Protein AF-A0A354HSY2-F1 (afdb_monomer_lite)

Radius of gyration: 24.31 Å; chains: 1; bounding box: 51×54×90 Å

Sequence (346 aa):
MDDGRLIYQKIERIRQLRPDMVLVAGGIDGGTVSHVVEIAEILAASDPHPRLGTGYKLPVIYCGNSAARDQVGELLAAKTDLKFLANIRPVLEKEELGPAREEIHNLFMGHVMAQAPGYKQLLAWTHAPIMPTPAAVGKIIQTLARENDINIIGVDIGGATTDIFSVFDQVFNRTVSANLGMSYSICNVLVETGADNILRWLPFTIEPAELKNRIRNKMIRPTTIPHTLEDLLIEQAIAREALSLAFAHHKTLAVGLRGVQRQRTIGEAFQQSSGEETLVDMMALEMLVGSGGCLSHAPRRVQSAMIDDRWLPASGGYPAGGGQHFHDAAAGGALRHSSPGGGPGL

pLDDT: mean 82.79, std 20.8, range [25.38, 98.0]

Foldseek 3Di:
DPPPDDLVVLLQVQQPPQAQAEEQEEDAAVGDQVVSLVVLQSCLSSLHHHPADDPAFHHYEYQYHPVNVVSSCVRRVVRHNYDYDHHQPNDQQDGDCVVVVVVVVVSCCVGPVVPDPCSVVVVVVDPDDDDDPVRVQLVVQLVVCVVVVAWEWEWAAELQKIKIWTAFPNDIDIDIDRQQHLAQRLVVLCVVCPQVQLQVQDPDDDDSVVLNVLSVVRNVVVPDDDPDPRNLSSSLSSLLSSLVVRVVVRQVVQFHRPPPPDPDDPVVVVPDDPDGGHSDDLVRHDAYAYHYDSQVPPPDNVSSVVSNVPSHPPPDDDPPDDDHDHDDPPPPDDPPDDDDDDDDDD

Structure (mmCIF, N/CA/C/O backbone):
data_AF-A0A354HSY2-F1
#
_entry.id   AF-A0A354HSY2-F1
#
loop_
_atom_site.group_PDB
_atom_site.id
_atom_site.type_symbol
_atom_site.label_atom_id
_atom_site.label_alt_id
_atom_site.label_comp_id
_atom_site.label_asym_id
_atom_site.label_entity_id
_atom_site.label_seq_id
_atom_site.pdbx_PDB_ins_code
_atom_site.Cartn_x
_atom_site.Cartn_y
_atom_site.Cartn_z
_atom_site.occupancy
_atom_site.B_iso_or_equiv
_atom_site.auth_seq_id
_atom_site.auth_comp_id
_atom_site.auth_asym_id
_atom_site.auth_atom_id
_atom_site.pdbx_PDB_model_num
ATOM 1 N N . MET A 1 1 ? 1.397 10.692 15.688 1.00 55.31 1 MET A N 1
ATOM 2 C CA . MET A 1 1 ? 1.170 11.177 17.065 1.00 55.31 1 MET A CA 1
ATOM 3 C C . MET A 1 1 ? 2.415 11.011 17.919 1.00 55.31 1 MET A C 1
ATOM 5 O O . MET A 1 1 ? 2.695 11.921 18.684 1.00 55.31 1 MET A O 1
ATOM 9 N N . ASP A 1 2 ? 3.195 9.944 17.738 1.00 65.12 2 ASP A N 1
ATOM 10 C CA . ASP A 1 2 ? 4.533 9.807 18.329 1.00 65.12 2 ASP A CA 1
ATOM 11 C C . ASP A 1 2 ? 5.627 10.183 17.312 1.00 65.12 2 ASP A C 1
ATOM 13 O O . ASP A 1 2 ? 6.292 9.341 16.721 1.00 65.12 2 ASP A O 1
ATOM 17 N N . ASP A 1 3 ? 5.692 11.470 16.971 1.00 73.44 3 ASP A N 1
ATOM 18 C CA . ASP A 1 3 ? 6.638 12.028 15.992 1.00 73.44 3 ASP A CA 1
ATOM 19 C C . ASP A 1 3 ? 7.530 13.124 16.602 1.00 73.44 3 ASP A C 1
ATOM 21 O O . ASP A 1 3 ? 8.113 13.932 15.880 1.00 73.44 3 ASP A O 1
ATOM 25 N N . GLY A 1 4 ? 7.595 13.186 17.939 1.00 82.31 4 GLY A N 1
ATOM 26 C CA . GLY A 1 4 ? 8.381 14.162 18.704 1.00 82.31 4 GLY A CA 1
ATOM 27 C C . GLY A 1 4 ? 7.878 15.611 18.646 1.00 82.31 4 GLY A C 1
ATOM 28 O O . GLY A 1 4 ? 8.471 16.487 19.274 1.00 82.31 4 GLY A O 1
ATOM 29 N N . ARG A 1 5 ? 6.794 15.896 17.912 1.00 86.06 5 ARG A N 1
ATOM 30 C CA . ARG A 1 5 ? 6.261 17.258 17.764 1.00 86.06 5 ARG A CA 1
ATOM 31 C C . ARG A 1 5 ? 5.476 17.711 18.991 1.00 86.06 5 ARG A C 1
ATOM 33 O O . ARG A 1 5 ? 4.791 16.921 19.645 1.00 86.06 5 ARG A O 1
ATOM 40 N N . LEU A 1 6 ? 5.502 19.017 19.245 1.00 91.19 6 LEU A N 1
ATOM 41 C CA . LEU A 1 6 ? 4.660 19.650 20.263 1.00 91.19 6 LEU A CA 1
ATOM 42 C C . LEU A 1 6 ? 3.188 19.643 19.819 1.00 91.19 6 LEU A C 1
ATOM 44 O O . LEU A 1 6 ? 2.889 19.654 18.624 1.00 91.19 6 LEU A O 1
ATOM 48 N N . ILE A 1 7 ? 2.255 19.663 20.776 1.00 88.44 7 ILE A N 1
ATOM 49 C CA . ILE A 1 7 ? 0.808 19.556 20.504 1.00 88.44 7 ILE A CA 1
ATOM 50 C C . ILE A 1 7 ? 0.333 20.613 19.494 1.00 88.44 7 ILE A C 1
ATOM 52 O O . ILE A 1 7 ? -0.335 20.267 18.522 1.00 88.44 7 ILE A O 1
ATOM 56 N N . TYR A 1 8 ? 0.731 21.880 19.650 1.00 91.69 8 TYR A N 1
ATOM 57 C CA . TYR A 1 8 ? 0.313 22.944 18.727 1.00 91.69 8 TYR A CA 1
ATOM 58 C C . TYR A 1 8 ? 0.792 22.705 17.282 1.00 91.69 8 TYR A C 1
ATOM 60 O O . TYR A 1 8 ? 0.064 23.001 16.339 1.00 91.69 8 TYR A O 1
ATOM 68 N N . GLN A 1 9 ? 1.975 22.104 17.102 1.00 92.69 9 GLN A N 1
ATOM 69 C CA . GLN A 1 9 ? 2.521 21.769 15.781 1.00 92.69 9 GLN A CA 1
ATOM 70 C C . GLN A 1 9 ? 1.741 20.621 15.140 1.00 92.69 9 GLN A C 1
ATOM 72 O O . GLN A 1 9 ? 1.498 20.631 13.934 1.00 92.69 9 GLN A O 1
ATOM 77 N N . LYS A 1 10 ? 1.322 19.632 15.944 1.00 90.94 10 LYS A N 1
ATOM 78 C CA . LYS A 1 10 ? 0.446 18.544 15.485 1.00 90.94 10 LYS A CA 1
ATOM 79 C C . LYS A 1 10 ? -0.894 19.103 15.018 1.00 90.94 10 LYS A C 1
ATOM 81 O O . LYS A 1 10 ? -1.333 18.764 13.922 1.00 90.94 10 LYS A O 1
ATOM 86 N N . ILE A 1 11 ? -1.490 19.998 15.809 1.00 92.69 11 ILE A N 1
ATOM 87 C CA . ILE A 1 11 ? -2.766 20.649 15.488 1.00 92.69 11 ILE A CA 1
ATOM 88 C C . ILE A 1 11 ? -2.672 21.417 14.168 1.00 92.69 11 ILE A C 1
ATOM 90 O O . ILE A 1 11 ? -3.483 21.215 13.263 1.00 92.69 11 ILE A O 1
ATOM 94 N N . GLU A 1 12 ? -1.655 22.269 14.025 1.00 91.56 12 GLU A N 1
ATOM 95 C CA . GLU A 1 12 ? -1.446 23.051 12.806 1.00 91.56 12 GLU A CA 1
ATOM 96 C C . GLU A 1 12 ? -1.230 22.150 11.586 1.00 91.56 12 GLU A C 1
ATOM 98 O O . GLU A 1 12 ? -1.824 22.368 10.528 1.00 91.56 12 GLU A O 1
ATOM 103 N N . ARG A 1 13 ? -0.433 21.088 11.741 1.00 91.44 13 ARG A N 1
ATOM 104 C CA . ARG A 1 13 ? -0.172 20.150 10.654 1.00 91.44 13 ARG A CA 1
ATOM 105 C C . ARG A 1 13 ? -1.438 19.423 10.218 1.00 91.44 13 ARG A C 1
ATOM 107 O O . ARG A 1 13 ? -1.697 19.358 9.020 1.00 91.44 13 ARG A O 1
ATOM 114 N N . ILE A 1 14 ? -2.223 18.896 11.159 1.00 91.38 14 ILE A N 1
ATOM 115 C CA . ILE A 1 14 ? -3.470 18.177 10.859 1.00 91.38 14 ILE A CA 1
ATOM 116 C C . ILE A 1 14 ? -4.456 19.103 10.147 1.00 91.38 14 ILE A C 1
ATOM 118 O O . ILE A 1 14 ? -5.015 18.716 9.121 1.00 91.38 14 ILE A O 1
ATOM 122 N N . ARG A 1 15 ? -4.595 20.349 10.614 1.00 91.06 15 ARG A N 1
ATOM 123 C CA . ARG A 1 15 ? -5.451 21.366 9.984 1.00 91.06 15 ARG A CA 1
ATOM 124 C C . ARG A 1 15 ? -5.122 21.591 8.501 1.00 91.06 15 ARG A C 1
ATOM 126 O O . ARG A 1 15 ? -6.020 21.859 7.708 1.00 91.06 15 ARG A O 1
ATOM 133 N N . GLN A 1 16 ? -3.855 21.449 8.107 1.00 90.88 16 GLN A N 1
ATOM 134 C CA . GLN A 1 16 ? -3.392 21.657 6.729 1.00 90.88 16 GLN A CA 1
ATOM 135 C C . GLN A 1 16 ? -3.529 20.428 5.809 1.00 90.88 16 GLN A C 1
ATOM 137 O O . GLN A 1 16 ? -3.463 20.590 4.593 1.00 90.88 16 GLN A O 1
ATOM 142 N N . LEU A 1 17 ? -3.707 19.209 6.339 1.00 87.81 17 LEU A N 1
ATOM 143 C CA . LEU A 1 17 ? -3.619 17.967 5.547 1.00 87.81 17 LEU A CA 1
ATOM 144 C C . LEU A 1 17 ? -4.781 17.738 4.570 1.00 87.81 17 LEU A C 1
ATOM 146 O O . LEU A 1 17 ? -4.627 16.941 3.650 1.00 87.81 17 LEU A O 1
ATOM 150 N N . ARG A 1 18 ? -5.920 18.412 4.767 1.00 88.19 18 ARG A N 1
ATOM 151 C CA . ARG A 1 18 ? -7.173 18.202 4.018 1.00 88.19 18 ARG A CA 1
ATOM 152 C C . ARG A 1 18 ? -7.465 16.717 3.716 1.00 88.19 18 ARG A C 1
ATOM 154 O O . ARG A 1 18 ? -7.473 16.324 2.551 1.00 88.19 18 ARG A O 1
ATOM 161 N N . PRO A 1 19 ? -7.639 15.870 4.744 1.00 90.38 19 PRO A N 1
ATOM 162 C CA . PRO A 1 19 ? -7.804 14.431 4.554 1.00 90.38 19 PRO A CA 1
ATOM 163 C C . PRO A 1 19 ? -9.151 14.088 3.903 1.00 90.38 19 PRO A C 1
ATOM 165 O O . PRO A 1 19 ? -10.138 14.783 4.115 1.00 90.38 19 PRO A O 1
ATOM 168 N N . ASP A 1 20 ? -9.219 12.985 3.153 1.00 87.62 20 ASP A N 1
ATOM 169 C CA . ASP A 1 20 ? -10.510 12.443 2.696 1.00 87.62 20 ASP A CA 1
ATOM 170 C C . ASP A 1 20 ? -11.237 11.670 3.817 1.00 87.62 20 ASP A C 1
ATOM 172 O O . ASP A 1 20 ? -12.454 11.526 3.780 1.00 87.62 20 ASP A O 1
ATOM 176 N N . MET A 1 21 ? -10.493 11.169 4.812 1.00 91.56 21 MET A N 1
ATOM 177 C CA . MET A 1 21 ? -10.986 10.401 5.962 1.00 91.56 21 MET A CA 1
ATOM 178 C C . MET A 1 21 ? -9.922 10.364 7.072 1.00 91.56 21 MET A C 1
ATOM 180 O O . MET A 1 21 ? -8.725 10.447 6.783 1.00 91.56 21 MET A O 1
ATOM 184 N N . VAL A 1 22 ? -10.339 10.172 8.328 1.00 94.06 22 VAL A N 1
ATOM 185 C CA . VAL A 1 22 ? -9.444 9.878 9.463 1.00 94.06 22 VAL A CA 1
ATOM 186 C C . VAL A 1 22 ? -9.847 8.569 10.150 1.00 94.06 22 VAL A C 1
ATOM 188 O O . VAL A 1 22 ? -11.013 8.359 10.460 1.00 94.06 22 VAL A O 1
ATOM 191 N N . LEU A 1 23 ? -8.873 7.698 10.423 1.00 95.69 23 LEU A N 1
ATOM 192 C CA . LEU A 1 23 ? -9.042 6.522 11.282 1.00 95.69 23 LEU A CA 1
ATOM 193 C C . LEU A 1 23 ? -8.396 6.806 12.643 1.00 95.69 23 LEU A C 1
ATOM 195 O O . LEU A 1 23 ? -7.193 7.054 12.718 1.00 95.69 23 LEU A O 1
ATOM 199 N N . VAL A 1 24 ? -9.187 6.743 13.710 1.00 96.00 24 VAL A N 1
ATOM 200 C CA . VAL A 1 24 ? -8.728 6.832 15.098 1.00 96.00 24 VAL A CA 1
ATOM 201 C C . VAL A 1 24 ? -8.795 5.440 15.714 1.00 96.00 24 VAL A C 1
ATOM 203 O O . VAL A 1 24 ? -9.864 4.840 15.814 1.00 96.00 24 VAL A O 1
ATOM 206 N N . ALA A 1 25 ? -7.649 4.919 16.136 1.00 94.19 25 ALA A N 1
ATOM 207 C CA . ALA A 1 25 ? -7.545 3.635 16.814 1.00 94.19 25 ALA A CA 1
ATOM 208 C C . ALA A 1 25 ? -6.467 3.700 17.900 1.00 94.19 25 ALA A C 1
ATOM 210 O O . ALA A 1 25 ? -5.564 4.535 17.843 1.00 94.19 25 ALA A O 1
ATOM 211 N N . GLY A 1 26 ? -6.568 2.817 18.890 1.00 91.19 26 GLY A N 1
ATOM 212 C CA . GLY A 1 26 ? -5.629 2.755 20.003 1.00 91.19 26 GLY A CA 1
ATOM 213 C C . GLY A 1 26 ? -6.282 2.274 21.294 1.00 91.19 26 GLY A C 1
ATOM 214 O O . GLY A 1 26 ? -7.481 2.460 21.505 1.00 91.19 26 GLY A O 1
ATOM 215 N N . GLY A 1 27 ? -5.457 1.677 22.155 1.00 92.12 27 GLY A N 1
ATOM 216 C CA . GLY A 1 27 ? -5.887 1.035 23.395 1.00 92.12 27 GLY A CA 1
ATOM 217 C C . GLY A 1 27 ? -6.569 -0.316 23.155 1.00 92.12 27 GLY A C 1
ATOM 218 O O . GLY A 1 27 ? -7.387 -0.458 22.249 1.00 92.12 27 GLY A O 1
ATOM 219 N N . ILE A 1 28 ? -6.234 -1.304 23.984 1.00 94.88 28 ILE A N 1
ATOM 220 C CA . ILE A 1 28 ? -7.004 -2.551 24.085 1.00 94.88 28 ILE A CA 1
ATOM 221 C C . ILE A 1 28 ? -8.304 -2.291 24.852 1.00 94.88 28 ILE A C 1
ATOM 223 O O . ILE A 1 28 ? -8.384 -1.344 25.640 1.00 94.88 28 ILE A O 1
ATOM 227 N N . ASP A 1 29 ? -9.308 -3.133 24.655 1.00 95.56 29 ASP A N 1
ATOM 228 C CA . ASP A 1 29 ? -10.540 -3.079 25.435 1.00 95.56 29 ASP A CA 1
ATOM 229 C C . ASP A 1 29 ? -10.256 -3.430 26.903 1.00 95.56 29 ASP A C 1
ATOM 231 O O . ASP A 1 29 ? -9.493 -4.344 27.213 1.00 95.56 29 ASP A O 1
ATOM 235 N N . GLY A 1 30 ? -10.819 -2.642 27.824 1.00 91.62 30 GLY A N 1
ATOM 236 C CA . GLY A 1 30 ? -10.506 -2.727 29.258 1.00 91.62 30 GLY A CA 1
ATOM 237 C C . GLY A 1 30 ? -9.145 -2.135 29.657 1.00 91.62 30 GLY A C 1
ATOM 238 O O . GLY A 1 30 ? -8.808 -2.130 30.839 1.00 91.62 30 GLY A O 1
ATOM 239 N N . GLY A 1 31 ? -8.368 -1.618 28.697 1.00 92.44 31 GLY A N 1
ATOM 240 C CA . GLY A 1 31 ? -7.106 -0.920 28.943 1.00 92.44 31 GLY A CA 1
ATOM 241 C C . GLY A 1 31 ? -7.265 0.589 29.153 1.00 92.44 31 GLY A C 1
ATOM 242 O O . GLY A 1 31 ? -8.357 1.112 29.382 1.00 92.44 31 GLY A O 1
ATOM 243 N N . THR A 1 32 ? -6.151 1.315 29.035 1.00 91.62 32 THR A N 1
ATOM 244 C CA . THR A 1 32 ? -6.107 2.776 29.194 1.00 91.62 32 THR A CA 1
ATOM 245 C C . THR A 1 32 ? -6.909 3.504 28.111 1.00 91.62 32 THR A C 1
ATOM 247 O O . THR A 1 32 ? -6.765 3.226 26.921 1.00 91.62 32 THR A O 1
ATOM 250 N N . VAL A 1 33 ? -7.706 4.489 28.533 1.00 94.19 33 VAL A N 1
ATOM 251 C CA . VAL A 1 33 ? -8.554 5.331 27.668 1.00 94.19 33 VAL A CA 1
ATOM 252 C C . VAL A 1 33 ? -7.895 6.675 27.318 1.00 94.19 33 VAL A C 1
ATOM 254 O O . VAL A 1 33 ? -8.076 7.176 26.213 1.00 94.19 33 VAL A O 1
ATOM 257 N N . SER A 1 34 ? -7.075 7.237 28.213 1.00 93.12 34 SER A N 1
ATOM 258 C CA . SER A 1 34 ? -6.545 8.608 28.092 1.00 93.12 34 SER A CA 1
ATOM 259 C C . SER A 1 34 ? -5.860 8.903 26.753 1.00 93.12 34 SER A C 1
ATOM 261 O O . SER A 1 34 ? -6.172 9.901 26.114 1.00 93.12 34 SER A O 1
ATOM 263 N N . HIS A 1 35 ? -4.984 8.012 26.285 1.00 91.50 35 HIS A N 1
ATOM 264 C CA . HIS A 1 35 ? -4.216 8.228 25.055 1.00 91.50 35 HIS A CA 1
ATOM 265 C C . HIS A 1 35 ? -5.097 8.337 23.803 1.00 91.50 35 HIS A C 1
ATOM 267 O O . HIS A 1 35 ? -4.827 9.156 22.931 1.00 91.50 35 HIS A O 1
ATOM 273 N N . VAL A 1 36 ? -6.144 7.512 23.678 1.00 93.56 36 VAL A N 1
ATOM 274 C CA . VAL A 1 36 ? -7.002 7.550 22.480 1.00 93.56 36 VAL A CA 1
ATOM 275 C C . VAL A 1 36 ? -7.956 8.748 22.511 1.00 93.56 36 VAL A C 1
ATOM 277 O O . VAL A 1 36 ? -8.311 9.280 21.460 1.00 93.56 36 VAL A O 1
ATOM 280 N N . VAL A 1 37 ? -8.311 9.219 23.707 1.00 95.69 37 VAL A N 1
ATOM 281 C CA . VAL A 1 37 ? -9.096 10.444 23.899 1.00 95.69 37 VAL A CA 1
ATOM 282 C C . VAL A 1 37 ? -8.264 11.680 23.567 1.00 95.69 37 VAL A C 1
ATOM 284 O O . VAL A 1 37 ? -8.740 12.523 22.816 1.00 95.69 37 VAL A O 1
ATOM 287 N N . GLU A 1 38 ? -6.995 11.741 23.980 1.00 93.69 38 GLU A N 1
ATOM 288 C CA . GLU A 1 38 ? -6.072 12.826 23.601 1.00 93.69 38 GLU A CA 1
ATOM 289 C C . GLU A 1 38 ? -5.952 12.962 22.069 1.00 93.69 38 GLU A C 1
ATOM 291 O O . GLU A 1 38 ? -5.952 14.063 21.514 1.00 93.69 38 GLU A O 1
ATOM 296 N N . ILE A 1 39 ? -5.920 11.838 21.342 1.00 94.06 39 ILE A N 1
ATOM 297 C CA . ILE A 1 39 ? -5.925 11.848 19.870 1.00 94.06 39 ILE A CA 1
ATOM 298 C C . ILE A 1 39 ? -7.206 12.500 19.329 1.00 94.06 39 ILE A C 1
ATOM 300 O O . ILE A 1 39 ? -7.137 13.293 18.384 1.00 94.06 39 ILE A O 1
ATOM 304 N N . ALA A 1 40 ? -8.361 12.182 19.918 1.00 95.44 40 ALA A N 1
ATOM 305 C CA . ALA A 1 40 ? -9.639 12.776 19.543 1.00 95.44 40 ALA A CA 1
ATOM 306 C C . ALA A 1 40 ? -9.698 14.277 19.878 1.00 95.44 40 ALA A C 1
ATOM 308 O O . ALA A 1 40 ? -10.194 15.050 19.060 1.00 95.44 40 ALA A O 1
ATOM 309 N N . GLU A 1 41 ? -9.133 14.713 21.006 1.00 95.12 41 GLU A N 1
ATOM 310 C CA . GLU A 1 41 ? -9.026 16.131 21.379 1.00 95.12 41 GLU A CA 1
ATOM 311 C C . GLU A 1 41 ? -8.175 16.917 20.377 1.00 95.12 41 GLU A C 1
ATOM 313 O O . GLU A 1 41 ? -8.596 17.968 19.885 1.00 95.12 41 GLU A O 1
ATOM 318 N N . ILE A 1 42 ? -7.003 16.385 20.005 1.00 94.50 42 ILE A N 1
ATOM 319 C CA . ILE A 1 42 ? -6.135 17.001 18.993 1.00 94.50 42 ILE A CA 1
ATOM 320 C C . ILE A 1 42 ? -6.883 17.113 17.663 1.00 94.50 42 ILE A C 1
ATOM 322 O O . ILE A 1 42 ? -6.846 18.170 17.027 1.00 94.50 42 ILE A O 1
ATOM 326 N N . LEU A 1 43 ? -7.582 16.058 17.235 1.00 94.94 43 LEU A N 1
ATOM 327 C CA . LEU A 1 43 ? -8.369 16.078 16.001 1.00 94.94 43 LEU A CA 1
ATOM 328 C C . LEU A 1 43 ? -9.489 17.130 16.065 1.00 94.94 43 LEU A C 1
ATOM 330 O O . LEU A 1 43 ? -9.630 17.932 15.138 1.00 94.94 43 LEU A O 1
ATOM 334 N N . ALA A 1 44 ? -10.222 17.186 17.179 1.00 94.88 44 ALA A N 1
ATOM 335 C CA . ALA A 1 44 ? -11.303 18.140 17.413 1.00 94.88 44 ALA A CA 1
ATOM 336 C C . ALA A 1 44 ? -10.820 19.601 17.443 1.00 94.88 44 ALA A C 1
ATOM 338 O O . ALA A 1 44 ? -11.562 20.494 17.024 1.00 94.88 44 ALA A O 1
ATOM 339 N N . ALA A 1 45 ? -9.606 19.856 17.942 1.00 93.94 45 ALA A N 1
ATOM 340 C CA . ALA A 1 45 ? -8.973 21.178 17.974 1.00 93.94 45 ALA A CA 1
ATOM 341 C C . ALA A 1 45 ? -8.354 21.581 16.622 1.00 93.94 45 ALA A C 1
ATOM 343 O O . ALA A 1 45 ? -8.249 22.767 16.287 1.00 93.94 45 ALA A O 1
ATOM 344 N N . SER A 1 46 ? -7.932 20.592 15.834 1.00 92.75 46 SER A N 1
ATOM 345 C CA . SER A 1 46 ? -7.365 20.809 14.501 1.00 92.75 46 SER A CA 1
ATOM 346 C C . SER A 1 46 ? -8.420 21.250 13.496 1.00 92.75 46 SER A C 1
ATOM 348 O O . SER A 1 46 ? -8.106 22.082 12.645 1.00 92.75 46 SER A O 1
ATOM 350 N N . ASP A 1 47 ? -9.642 20.723 13.623 1.00 89.75 47 ASP A N 1
ATOM 351 C CA . ASP A 1 47 ? -10.778 20.961 12.722 1.00 89.75 47 ASP A CA 1
ATOM 352 C C . ASP A 1 47 ? -10.403 20.843 11.226 1.00 89.75 47 ASP A C 1
ATOM 354 O O . ASP A 1 47 ? -10.549 21.787 10.439 1.00 89.75 47 ASP A O 1
ATOM 358 N N . PRO A 1 48 ? -9.806 19.706 10.811 1.00 88.31 48 PRO A N 1
ATOM 359 C CA . PRO A 1 48 ? -9.378 19.530 9.435 1.00 88.31 48 PRO A CA 1
ATOM 360 C C . PRO A 1 48 ? -10.584 19.448 8.499 1.00 88.31 48 PRO A C 1
ATOM 362 O O . PRO A 1 48 ? -11.559 18.749 8.760 1.00 88.31 48 PRO A O 1
ATOM 365 N N . HIS A 1 49 ? -10.484 20.139 7.370 1.00 87.19 49 HIS A N 1
ATOM 366 C CA . HIS A 1 49 ? -11.547 20.179 6.373 1.00 87.19 49 HIS A CA 1
ATOM 367 C C . HIS A 1 49 ? -11.311 19.119 5.293 1.00 87.19 49 HIS A C 1
ATOM 369 O O . HIS A 1 49 ? -10.168 18.980 4.847 1.00 87.19 49 HIS A O 1
ATOM 375 N N . PRO A 1 50 ? -12.346 18.397 4.832 1.00 85.81 50 PRO A N 1
ATOM 376 C CA . PRO A 1 50 ? -12.166 17.394 3.796 1.00 85.81 50 PRO A CA 1
ATOM 377 C C . PRO A 1 50 ? -11.739 18.021 2.467 1.00 85.81 50 PRO A C 1
ATOM 379 O O . PRO A 1 50 ? -12.084 19.160 2.144 1.00 85.81 50 PRO A O 1
ATOM 382 N N . ARG A 1 51 ? -10.974 17.265 1.673 1.00 82.06 51 ARG A N 1
ATOM 383 C CA . ARG A 1 51 ? -10.529 17.705 0.341 1.00 82.06 51 ARG A CA 1
ATOM 384 C C . ARG A 1 51 ? -11.684 17.860 -0.646 1.00 82.06 51 ARG A C 1
ATOM 386 O O . ARG A 1 51 ? -11.631 18.731 -1.512 1.00 82.06 51 ARG A O 1
ATOM 393 N N . LEU A 1 52 ? -12.688 16.994 -0.538 1.00 71.00 52 LEU A N 1
ATOM 394 C CA . LEU A 1 52 ? -13.763 16.856 -1.510 1.00 71.00 52 LEU A CA 1
ATOM 395 C C . LEU A 1 52 ? -15.075 17.424 -0.948 1.00 71.00 52 LEU A C 1
ATOM 397 O O . LEU A 1 52 ? -15.668 16.847 -0.043 1.00 71.00 52 LEU A O 1
ATOM 401 N N . GLY A 1 53 ? -15.542 18.532 -1.531 1.00 62.34 53 GLY A N 1
ATOM 402 C CA . GLY A 1 53 ? -16.879 19.091 -1.301 1.00 62.34 53 GLY A CA 1
ATOM 403 C C . GLY A 1 53 ? -16.968 20.150 -0.196 1.00 62.34 53 GLY A C 1
ATOM 404 O O . GLY A 1 53 ? -16.636 19.918 0.962 1.00 62.34 53 GLY A O 1
ATOM 405 N N . THR A 1 54 ? -17.497 21.325 -0.543 1.00 56.41 54 THR A N 1
ATOM 406 C CA . THR A 1 54 ? -17.942 22.331 0.430 1.00 56.41 54 THR A CA 1
ATOM 407 C C . THR A 1 54 ? -19.263 21.870 1.049 1.00 56.41 54 THR A C 1
ATOM 409 O O . THR A 1 54 ? -20.271 21.814 0.347 1.00 56.41 54 THR A O 1
ATOM 412 N N . GLY A 1 55 ? -19.261 21.522 2.339 1.00 65.56 55 GLY A N 1
ATOM 413 C CA . GLY A 1 55 ? -20.464 21.127 3.090 1.00 65.56 55 GLY A CA 1
ATOM 414 C C . GLY A 1 55 ? -20.510 19.673 3.574 1.00 65.56 55 GLY A C 1
ATOM 415 O O . GLY A 1 55 ? -21.466 19.309 4.251 1.00 65.56 55 GLY A O 1
ATOM 416 N N . TYR A 1 56 ? -19.495 18.853 3.279 1.00 76.38 56 TYR A N 1
ATOM 417 C CA . TYR A 1 56 ? -19.371 17.519 3.874 1.00 76.38 56 TYR A CA 1
ATOM 418 C C . TYR A 1 56 ? -18.646 17.585 5.219 1.00 76.38 56 TYR A C 1
ATOM 420 O O . TYR A 1 56 ? -17.617 18.251 5.348 1.00 76.38 56 TYR A O 1
ATOM 428 N N . LYS A 1 57 ? -19.171 16.867 6.218 1.00 87.56 57 LYS A N 1
ATOM 429 C CA . LYS A 1 57 ? -18.414 16.587 7.439 1.00 87.56 57 LYS A CA 1
ATOM 430 C C . LYS A 1 57 ? -17.295 15.603 7.104 1.00 87.56 57 LYS A C 1
ATOM 432 O O . LYS A 1 57 ? -17.496 14.694 6.304 1.00 87.56 57 LYS A O 1
ATOM 437 N N . LEU A 1 58 ? -16.124 15.782 7.712 1.00 91.38 58 LEU A N 1
ATOM 438 C CA . LEU A 1 58 ? -15.008 14.853 7.547 1.00 91.38 58 LEU A CA 1
ATOM 439 C C . LEU A 1 58 ? -15.408 13.459 8.065 1.00 91.38 58 LEU A C 1
ATOM 441 O O . LEU A 1 58 ? -15.784 13.370 9.237 1.00 91.38 58 LEU A O 1
ATOM 445 N N . PRO A 1 59 ? -15.295 12.389 7.256 1.00 92.94 59 PRO A N 1
ATOM 446 C CA . PRO A 1 59 ? -15.499 11.030 7.741 1.00 92.94 59 PRO A CA 1
ATOM 447 C C . PRO A 1 59 ? -14.429 10.642 8.762 1.00 92.94 59 PRO A C 1
ATOM 449 O O . PRO A 1 59 ? -13.226 10.709 8.478 1.00 92.94 59 PRO A O 1
ATOM 452 N N . VAL A 1 60 ? -14.864 10.220 9.949 1.00 95.44 60 VAL A N 1
ATOM 453 C CA . VAL A 1 60 ? -13.984 9.729 11.012 1.00 95.44 60 VAL A CA 1
ATOM 454 C C . VAL A 1 60 ? -14.441 8.347 11.445 1.00 95.44 60 VAL A C 1
ATOM 456 O O . VAL A 1 60 ? -15.562 8.171 11.910 1.00 95.44 60 VAL A O 1
ATOM 459 N N . ILE A 1 61 ? -13.557 7.360 11.343 1.00 97.31 61 ILE A N 1
ATOM 460 C CA . ILE A 1 61 ? -13.803 6.020 11.871 1.00 97.31 61 ILE A CA 1
ATOM 461 C C . ILE A 1 61 ? -13.086 5.890 13.213 1.00 97.31 61 ILE A C 1
ATOM 463 O O . ILE A 1 61 ? -11.870 6.060 13.286 1.00 97.31 61 ILE A O 1
ATOM 467 N N . TYR A 1 62 ? -13.814 5.524 14.262 1.00 98.00 62 TYR A N 1
ATOM 468 C CA . TYR A 1 62 ? -13.247 5.140 15.546 1.00 98.00 62 TYR A CA 1
ATOM 469 C C . TYR A 1 62 ? -13.253 3.618 15.721 1.00 98.00 62 TYR A C 1
ATOM 471 O O . TYR A 1 62 ? -14.316 2.997 15.749 1.00 98.00 62 TYR A O 1
ATOM 479 N N . CYS A 1 63 ? -12.068 3.033 15.897 1.00 97.00 63 CYS A N 1
ATOM 480 C CA . CYS A 1 63 ? -11.858 1.599 16.129 1.00 97.00 63 CYS A CA 1
ATOM 481 C C . CYS A 1 63 ? -10.892 1.342 17.303 1.00 97.00 63 CYS A C 1
ATOM 483 O O . CYS A 1 63 ? -10.047 0.450 17.225 1.00 97.00 63 CYS A O 1
ATOM 485 N N . GLY A 1 64 ? -10.932 2.180 18.341 1.00 95.81 64 GLY A N 1
ATOM 486 C CA . GLY A 1 64 ? -10.116 2.023 19.550 1.00 95.81 64 GLY A CA 1
ATOM 487 C C . GLY A 1 64 ? -10.887 1.414 20.722 1.00 95.81 64 GLY A C 1
ATOM 488 O O . GLY A 1 64 ? -11.990 0.894 20.544 1.00 95.81 64 GLY A O 1
ATOM 489 N N . ASN A 1 65 ? -10.297 1.522 21.915 1.00 97.06 65 ASN A N 1
ATOM 490 C CA . ASN A 1 65 ? -10.867 1.066 23.184 1.00 97.06 65 ASN A CA 1
ATOM 491 C C . ASN A 1 65 ? -12.353 1.446 23.332 1.00 97.06 65 ASN A C 1
ATOM 493 O O . ASN A 1 65 ? -12.724 2.619 23.390 1.00 97.06 65 ASN A O 1
ATOM 497 N N . SER A 1 66 ? -13.205 0.432 23.444 1.00 96.44 66 SER A N 1
ATOM 498 C CA . SER A 1 66 ? -14.660 0.573 23.563 1.00 96.44 66 SER A CA 1
ATOM 499 C C . SER A 1 66 ? -15.116 1.486 24.709 1.00 96.44 66 SER A C 1
ATOM 501 O O . SER A 1 66 ? -16.110 2.192 24.544 1.00 96.44 66 SER A O 1
ATOM 503 N N . ALA A 1 67 ? -14.374 1.553 25.819 1.00 97.00 67 ALA A N 1
ATOM 504 C CA . ALA A 1 67 ? -14.694 2.415 26.961 1.00 97.00 67 ALA A CA 1
ATOM 505 C C . ALA A 1 67 ? -14.480 3.917 26.688 1.00 97.00 67 ALA A C 1
ATOM 507 O O . ALA A 1 67 ? -14.972 4.756 27.437 1.00 97.00 67 ALA A O 1
ATOM 508 N N . ALA A 1 68 ? -13.757 4.278 25.625 1.00 97.19 68 ALA A N 1
ATOM 509 C CA . ALA A 1 68 ? -13.510 5.672 25.257 1.00 97.19 68 ALA A CA 1
ATOM 510 C C . ALA A 1 68 ? -14.587 6.259 24.328 1.00 97.19 68 ALA A C 1
ATOM 512 O O . ALA A 1 68 ? -14.540 7.450 24.019 1.00 97.19 68 ALA A O 1
ATOM 513 N N . ARG A 1 69 ? -15.525 5.436 23.835 1.00 97.06 69 ARG A N 1
ATOM 514 C CA . ARG A 1 69 ? -16.472 5.833 22.781 1.00 97.06 69 ARG A CA 1
ATOM 515 C C . ARG A 1 69 ? -17.315 7.044 23.161 1.00 97.06 69 ARG A C 1
ATOM 517 O O . ARG A 1 69 ? -17.474 7.923 22.322 1.00 97.06 69 ARG A O 1
ATOM 524 N N . ASP A 1 70 ? -17.785 7.119 24.403 1.00 97.44 70 ASP A N 1
ATOM 525 C CA . ASP A 1 70 ? -18.624 8.229 24.867 1.00 97.44 70 ASP A CA 1
ATOM 526 C C . ASP A 1 70 ? -17.857 9.559 24.820 1.00 97.44 70 ASP A C 1
ATOM 528 O O . ASP A 1 70 ? -18.296 10.504 24.168 1.00 97.44 70 ASP A O 1
ATOM 532 N N . GLN A 1 71 ? -16.647 9.597 25.391 1.00 97.44 71 GLN A N 1
ATOM 533 C CA . GLN A 1 71 ? -15.781 10.789 25.397 1.00 97.44 71 GLN A CA 1
ATOM 534 C C . GLN A 1 71 ? -15.387 11.214 23.976 1.00 97.44 71 GLN A C 1
ATOM 536 O O . GLN A 1 71 ? -15.418 12.392 23.624 1.00 97.44 71 GLN A O 1
ATOM 541 N N . VAL A 1 72 ? -15.051 10.249 23.117 1.00 97.69 72 VAL A N 1
ATOM 542 C CA . VAL A 1 72 ? -14.742 10.520 21.706 1.00 97.69 72 VAL A CA 1
ATOM 543 C C . VAL A 1 72 ? -15.976 11.047 20.964 1.00 97.69 72 VAL A C 1
ATOM 545 O O . VAL A 1 72 ? -15.858 11.949 20.133 1.00 97.69 72 VAL A O 1
ATOM 548 N N . GLY A 1 73 ? -17.158 10.513 21.272 1.00 97.75 73 GLY A N 1
ATOM 549 C CA . GLY A 1 73 ? -18.436 10.957 20.726 1.00 97.75 73 GLY A CA 1
ATOM 550 C C . GLY A 1 73 ? -18.734 12.411 21.076 1.00 97.75 73 GLY A C 1
ATOM 551 O O . GLY A 1 73 ? -19.031 13.198 20.176 1.00 97.75 73 GLY A O 1
ATOM 552 N N . GLU A 1 74 ? -18.574 12.787 22.345 1.00 97.56 74 GLU A N 1
ATOM 553 C CA . GLU A 1 74 ? -18.737 14.168 22.818 1.00 97.56 74 GLU A CA 1
ATOM 554 C C . GLU A 1 74 ? -17.819 15.151 22.075 1.00 97.56 74 GLU A C 1
ATOM 556 O O . GLU A 1 74 ? -18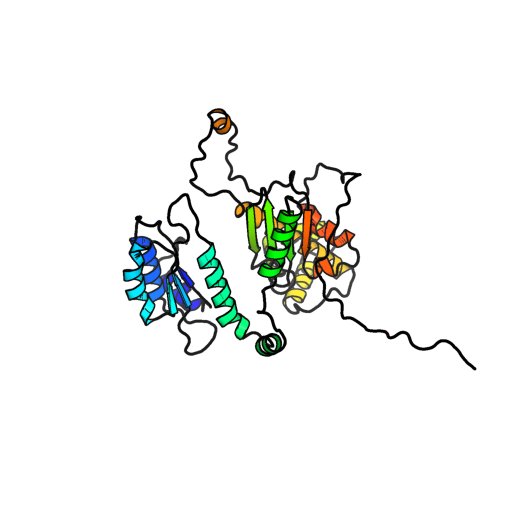.247 16.244 21.697 1.00 97.56 74 GLU A O 1
ATOM 561 N N . LEU A 1 75 ? -16.573 14.751 21.802 1.00 96.94 75 LEU A N 1
ATOM 562 C CA . LEU A 1 75 ? -15.581 15.595 21.132 1.00 96.94 75 LEU A CA 1
ATOM 563 C C . LEU A 1 75 ? -15.822 15.746 19.620 1.00 96.94 75 LEU A C 1
ATOM 565 O O . LEU A 1 75 ? -15.599 16.828 19.063 1.00 96.94 75 LEU A O 1
ATOM 569 N N . LEU A 1 76 ? -16.228 14.669 18.937 1.00 96.62 76 LEU A N 1
ATOM 570 C CA . LEU A 1 76 ? -16.156 14.585 17.472 1.00 96.62 76 LEU A CA 1
ATOM 571 C C . LEU A 1 76 ? -17.511 14.508 16.757 1.00 96.62 76 LEU A C 1
ATOM 573 O O . LEU A 1 76 ? -17.594 14.972 15.616 1.00 96.62 76 LEU A O 1
ATOM 577 N N . ALA A 1 77 ? -18.576 13.983 17.373 1.00 95.62 77 ALA A N 1
ATOM 578 C CA . ALA A 1 77 ? -19.837 13.696 16.669 1.00 95.62 77 ALA A CA 1
ATOM 579 C C . ALA A 1 77 ? -20.540 14.957 16.125 1.00 95.62 77 ALA A C 1
ATOM 581 O O . ALA A 1 77 ? -21.176 14.934 15.069 1.00 95.62 77 ALA A O 1
ATOM 582 N N . ALA A 1 78 ? -20.393 16.097 16.808 1.00 93.00 78 ALA A N 1
ATOM 583 C CA . ALA A 1 78 ? -20.953 17.361 16.333 1.00 93.00 78 ALA A CA 1
ATOM 584 C C . ALA A 1 78 ? -20.230 17.885 15.076 1.00 93.00 78 ALA A C 1
ATOM 586 O O . ALA A 1 78 ? -20.875 18.423 14.172 1.00 93.00 78 ALA A O 1
ATOM 587 N N . LYS A 1 79 ? -18.908 17.688 14.991 1.00 91.50 79 LYS A N 1
ATOM 588 C CA . LYS A 1 79 ? -18.031 18.287 13.967 1.00 91.50 79 LYS A CA 1
ATOM 589 C C . LYS A 1 79 ? -17.785 17.385 12.756 1.00 91.50 79 LYS A C 1
ATOM 591 O O . LYS A 1 79 ? -17.553 17.876 11.657 1.00 91.50 79 LYS A O 1
ATOM 596 N N . THR A 1 80 ? -17.844 16.073 12.951 1.00 93.62 80 THR A N 1
ATOM 597 C CA . THR A 1 80 ? -17.422 15.069 11.964 1.00 93.62 80 THR A CA 1
ATOM 598 C C . THR A 1 80 ? -18.547 14.089 11.645 1.00 93.62 80 THR A C 1
ATOM 600 O O . THR A 1 80 ? -19.569 14.069 12.333 1.00 93.62 80 THR A O 1
ATOM 603 N N . ASP A 1 81 ? -18.387 13.312 10.576 1.00 93.38 81 ASP A N 1
ATOM 604 C CA . ASP A 1 81 ? -19.223 12.140 10.314 1.00 93.38 81 ASP A CA 1
ATOM 605 C C . ASP A 1 81 ? -18.571 10.937 11.008 1.00 93.38 81 ASP A C 1
ATOM 607 O O . ASP A 1 81 ? -17.743 10.227 10.432 1.00 93.38 81 ASP A O 1
ATOM 611 N N . LEU A 1 82 ? -18.828 10.827 12.315 1.00 96.50 82 LEU A N 1
ATOM 612 C CA . LEU A 1 82 ? -18.171 9.869 13.199 1.00 96.50 82 LEU A CA 1
ATOM 613 C C . LEU A 1 82 ? -18.881 8.515 13.168 1.00 96.50 82 LEU A C 1
ATOM 615 O O . LEU A 1 82 ? -20.057 8.411 13.519 1.00 96.50 82 LEU A O 1
ATOM 619 N N . LYS A 1 83 ? -18.129 7.457 12.865 1.00 97.19 83 LYS A N 1
ATOM 620 C CA . LYS A 1 83 ? -18.600 6.074 12.915 1.00 97.19 83 LYS A CA 1
ATOM 621 C C . LYS A 1 83 ? -17.778 5.242 13.887 1.00 97.19 83 LYS A C 1
ATOM 623 O O . LYS A 1 83 ? -16.556 5.176 13.789 1.00 97.19 83 LYS A O 1
ATOM 628 N N . PHE A 1 84 ? -18.460 4.559 14.799 1.00 97.94 84 PHE A N 1
ATOM 629 C CA . PHE A 1 84 ? -17.844 3.616 15.726 1.00 97.94 84 PHE A CA 1
ATOM 630 C C . PHE A 1 84 ? -17.870 2.199 15.152 1.00 97.94 84 PHE A C 1
ATOM 632 O O . PHE A 1 84 ? -18.928 1.711 14.758 1.00 97.94 84 PHE A O 1
ATOM 639 N N . LEU A 1 85 ? -16.723 1.524 15.157 1.00 97.38 85 LEU A N 1
ATOM 640 C CA . LEU A 1 85 ? -16.578 0.115 14.784 1.00 97.38 85 LEU A CA 1
ATOM 641 C C . LEU A 1 85 ? -15.923 -0.683 15.918 1.00 97.38 85 LEU A C 1
ATOM 643 O O . LEU A 1 85 ? -15.525 -0.129 16.949 1.00 97.38 85 LEU A O 1
ATOM 647 N N . ALA A 1 86 ? -15.844 -2.004 15.738 1.00 96.06 86 ALA A N 1
ATOM 648 C CA . ALA A 1 86 ? -15.099 -2.889 16.630 1.00 96.06 86 ALA A CA 1
ATOM 649 C C . ALA A 1 86 ? -13.637 -2.432 16.767 1.00 96.06 86 ALA A C 1
ATOM 651 O O . ALA A 1 86 ? -13.060 -1.879 15.826 1.00 96.06 86 ALA A O 1
ATOM 652 N N . ASN A 1 87 ? -13.057 -2.640 17.950 1.00 96.56 87 ASN A N 1
ATOM 653 C CA . ASN A 1 87 ? -11.662 -2.308 18.195 1.00 96.56 87 ASN A CA 1
ATOM 654 C C . ASN A 1 87 ? -10.774 -3.154 17.269 1.00 96.56 87 ASN A C 1
ATOM 656 O O . ASN A 1 87 ? -10.925 -4.372 17.230 1.00 96.56 87 ASN A O 1
ATOM 660 N N . ILE A 1 88 ? -9.848 -2.534 16.528 1.00 95.38 88 ILE A N 1
ATOM 661 C CA . ILE A 1 88 ? -8.952 -3.283 15.626 1.00 95.38 88 ILE A CA 1
ATOM 662 C C . ILE A 1 88 ? -7.987 -4.199 16.381 1.00 95.38 88 ILE A C 1
ATOM 664 O O . ILE A 1 88 ? -7.433 -5.118 15.780 1.00 95.38 88 ILE A O 1
ATOM 668 N N . ARG A 1 89 ? -7.782 -3.957 17.679 1.00 93.62 89 ARG A N 1
ATOM 669 C CA . ARG A 1 89 ? -6.973 -4.794 18.564 1.00 93.62 89 ARG A CA 1
ATOM 670 C C . ARG A 1 89 ? -7.608 -4.846 19.961 1.00 93.62 89 ARG A C 1
ATOM 672 O O . ARG A 1 89 ? -7.132 -4.161 20.868 1.00 93.62 89 ARG A O 1
ATOM 679 N N . PRO A 1 90 ? -8.688 -5.632 20.145 1.00 93.56 90 PRO A N 1
ATOM 680 C CA . PRO A 1 90 ? -9.421 -5.705 21.412 1.00 93.56 90 PRO A CA 1
ATOM 681 C C . PRO A 1 90 ? -8.549 -6.172 22.579 1.00 93.56 90 PRO A C 1
ATOM 683 O O . PRO A 1 90 ? -8.700 -5.694 23.694 1.00 93.56 90 PRO A O 1
ATOM 686 N N . VAL A 1 91 ? -7.610 -7.083 22.316 1.00 92.75 91 VAL A N 1
ATOM 687 C CA . VAL A 1 91 ? -6.585 -7.557 23.259 1.00 92.75 91 VAL A CA 1
ATOM 688 C C . VAL A 1 91 ? -5.234 -7.602 22.548 1.00 92.75 91 VAL A C 1
ATOM 690 O O . VAL A 1 91 ? -5.180 -7.540 21.320 1.00 92.75 91 VAL A O 1
ATOM 693 N N . LEU A 1 92 ? -4.125 -7.701 23.286 1.00 86.19 92 LEU A N 1
ATOM 694 C CA . LEU A 1 92 ? -2.785 -7.640 22.687 1.00 86.19 92 LEU A CA 1
ATOM 695 C C . LEU A 1 92 ? -2.559 -8.751 21.653 1.00 86.19 92 LEU A C 1
ATOM 697 O O . LEU A 1 92 ? -1.918 -8.513 20.634 1.00 86.19 92 LEU A O 1
ATOM 701 N N . GLU A 1 93 ? -3.125 -9.927 21.875 1.00 85.62 93 GLU A N 1
ATOM 702 C CA . GLU A 1 93 ? -2.886 -11.135 21.089 1.00 85.62 93 GLU A CA 1
ATOM 703 C C . GLU A 1 93 ? -3.864 -11.306 19.917 1.00 85.62 93 GLU A C 1
ATOM 705 O O . GLU A 1 93 ? -3.749 -12.280 19.175 1.00 85.62 93 GLU A O 1
ATOM 710 N N . LYS A 1 94 ? -4.833 -10.396 19.741 1.00 86.31 94 LYS A N 1
ATOM 711 C CA . LYS A 1 94 ? -5.898 -10.527 18.737 1.00 86.31 94 LYS A CA 1
ATOM 712 C C . LYS A 1 94 ? -6.103 -9.237 17.956 1.00 86.31 94 LYS A C 1
ATOM 714 O O . LYS A 1 94 ? -6.359 -8.188 18.539 1.00 86.31 94 LYS A O 1
ATOM 719 N N . GLU A 1 95 ? -6.094 -9.349 16.632 1.00 89.25 95 GLU A N 1
ATOM 720 C CA . GLU A 1 95 ? -6.490 -8.276 15.721 1.00 89.25 95 GLU A CA 1
ATOM 721 C C . GLU A 1 95 ? -7.846 -8.576 15.066 1.00 89.25 95 GLU A C 1
ATOM 723 O O . GLU A 1 95 ? -8.118 -9.701 14.649 1.00 89.25 95 GLU A O 1
ATOM 728 N N . GLU A 1 96 ? -8.689 -7.550 14.941 1.00 90.00 96 GLU A N 1
ATOM 729 C CA . GLU A 1 96 ? -9.993 -7.598 14.266 1.00 90.00 96 GLU A CA 1
ATOM 730 C C . GLU A 1 96 ? -10.063 -6.527 13.166 1.00 90.00 96 GLU A C 1
ATOM 732 O O . GLU A 1 96 ? -10.781 -5.533 13.243 1.00 90.00 96 GLU A O 1
ATOM 737 N N . LEU A 1 97 ? -9.275 -6.718 12.104 1.00 89.62 97 LEU A N 1
ATOM 738 C CA . LEU A 1 97 ? -9.089 -5.703 11.056 1.00 89.62 97 LEU A CA 1
ATOM 739 C C . LEU A 1 97 ? -10.239 -5.625 10.037 1.00 89.62 97 LEU A C 1
ATOM 741 O O . LEU A 1 97 ? -10.342 -4.638 9.310 1.00 89.62 97 LEU A O 1
ATOM 745 N N . GLY A 1 98 ? -11.066 -6.671 9.940 1.00 87.44 98 GLY A N 1
ATOM 746 C CA . GLY A 1 98 ? -12.101 -6.822 8.908 1.00 87.44 98 GLY A CA 1
ATOM 747 C C . GLY A 1 98 ? -13.073 -5.637 8.829 1.00 87.44 98 GLY A C 1
ATOM 748 O O . GLY A 1 98 ? -13.109 -4.983 7.786 1.00 87.44 98 GLY A O 1
ATOM 749 N N . PRO A 1 99 ? -13.787 -5.299 9.922 1.00 92.38 99 PRO A N 1
ATOM 750 C CA . PRO A 1 99 ? -14.763 -4.209 9.921 1.00 92.38 99 PRO A CA 1
ATOM 751 C C . PRO A 1 99 ? -14.158 -2.853 9.539 1.00 92.38 99 PRO A C 1
ATOM 753 O O . PRO A 1 99 ? -14.725 -2.119 8.733 1.00 92.38 99 PRO A O 1
ATOM 756 N N . ALA A 1 100 ? -12.974 -2.529 10.072 1.00 93.56 100 ALA A N 1
ATOM 757 C CA . ALA A 1 100 ? -12.289 -1.278 9.756 1.00 93.56 100 ALA A CA 1
ATOM 758 C C . ALA A 1 100 ? -11.878 -1.210 8.277 1.00 93.56 100 ALA A C 1
ATOM 760 O O . ALA A 1 100 ? -12.072 -0.184 7.628 1.00 93.56 100 ALA A O 1
ATOM 761 N N . ARG A 1 101 ? -11.345 -2.307 7.720 1.00 88.62 101 ARG A N 1
ATOM 762 C CA . ARG A 1 101 ? -10.972 -2.389 6.298 1.00 88.62 101 ARG A CA 1
ATOM 763 C C . ARG A 1 101 ? -12.179 -2.226 5.378 1.00 88.62 101 ARG A C 1
ATOM 765 O O . ARG A 1 101 ? -12.071 -1.525 4.374 1.00 88.62 101 ARG A O 1
ATOM 772 N N . GLU A 1 102 ? -13.301 -2.856 5.715 1.00 88.50 102 GLU A N 1
ATOM 773 C CA . GLU A 1 102 ? -14.545 -2.748 4.951 1.00 88.50 102 GLU A CA 1
ATOM 774 C C . GLU A 1 102 ? -15.072 -1.309 4.948 1.00 88.50 102 GLU A C 1
ATOM 776 O O . GLU A 1 102 ? -15.388 -0.768 3.889 1.00 88.50 102 GLU A O 1
ATOM 781 N N . GLU A 1 103 ? -15.074 -0.640 6.100 1.00 92.12 103 GLU A N 1
ATOM 782 C CA . GLU A 1 103 ? -15.552 0.739 6.175 1.00 92.12 103 GLU A CA 1
ATOM 783 C C . GLU A 1 103 ? -14.641 1.730 5.448 1.00 92.12 103 GLU A C 1
ATOM 785 O O . GLU A 1 103 ? -15.126 2.590 4.714 1.00 92.12 103 GLU A O 1
ATOM 790 N N . ILE A 1 104 ? -13.321 1.583 5.592 1.00 90.50 104 ILE A N 1
ATOM 791 C CA . ILE A 1 104 ? -12.334 2.359 4.826 1.00 90.50 104 ILE A CA 1
ATOM 792 C C . ILE A 1 104 ? -12.602 2.213 3.326 1.00 90.50 104 ILE A C 1
ATOM 794 O O . ILE A 1 104 ? -12.574 3.194 2.580 1.00 90.50 104 ILE A O 1
ATOM 798 N N . HIS A 1 105 ? -12.876 0.986 2.881 1.00 84.81 105 HIS A N 1
ATOM 799 C CA . HIS A 1 105 ? -13.180 0.702 1.489 1.00 84.81 105 HIS A CA 1
ATOM 800 C C . HIS A 1 105 ? -14.489 1.372 1.038 1.00 84.81 105 HIS A C 1
ATOM 802 O O . HIS A 1 105 ? -14.502 2.032 -0.004 1.00 84.81 105 HIS A O 1
ATOM 808 N N . ASN A 1 106 ? -15.552 1.274 1.838 1.00 86.50 106 ASN A N 1
ATOM 809 C CA . ASN A 1 106 ? -16.846 1.894 1.555 1.00 86.50 106 ASN A CA 1
ATOM 810 C C . ASN A 1 106 ? -16.746 3.422 1.476 1.00 86.50 106 ASN A C 1
ATOM 812 O O . ASN A 1 106 ? -17.255 4.023 0.528 1.00 86.50 106 ASN A O 1
ATOM 816 N N . LEU A 1 107 ? -16.041 4.056 2.419 1.00 88.06 107 LEU A N 1
ATOM 817 C CA . LEU A 1 107 ? -15.818 5.501 2.411 1.00 88.06 107 LEU A CA 1
ATOM 818 C C . LEU A 1 107 ? -15.005 5.932 1.192 1.00 88.06 107 LEU A C 1
ATOM 820 O O . LEU A 1 107 ? -15.375 6.901 0.529 1.00 88.06 107 LEU A O 1
ATOM 824 N N . PHE A 1 108 ? -13.962 5.181 0.834 1.00 84.00 108 PHE A N 1
ATOM 825 C CA . PHE A 1 108 ? -13.180 5.451 -0.369 1.00 84.00 108 PHE A CA 1
ATOM 826 C C . PHE A 1 108 ? -14.031 5.346 -1.648 1.00 84.00 108 PHE A C 1
ATOM 828 O O . PHE A 1 108 ? -13.939 6.217 -2.516 1.00 84.00 108 PHE A O 1
ATOM 835 N N . MET A 1 109 ? -14.909 4.343 -1.760 1.00 82.44 109 MET A N 1
ATOM 836 C CA . MET A 1 109 ? -15.827 4.223 -2.901 1.00 82.44 109 MET A CA 1
ATOM 837 C C . MET A 1 109 ? -16.856 5.359 -2.941 1.00 82.44 109 MET A C 1
ATOM 839 O O . MET A 1 109 ? -16.993 6.031 -3.964 1.00 82.44 109 MET A O 1
ATOM 843 N N . GLY A 1 110 ? -17.557 5.592 -1.830 1.00 79.81 110 GLY A N 1
ATOM 844 C CA . GLY A 1 110 ? -18.669 6.539 -1.754 1.00 79.81 110 GLY A CA 1
ATOM 845 C C . GLY A 1 110 ? -18.251 8.007 -1.833 1.00 79.81 110 GLY A C 1
ATOM 846 O O . GLY A 1 110 ? -18.990 8.814 -2.390 1.00 79.81 110 GLY A O 1
ATOM 847 N N . HIS A 1 111 ? -17.067 8.356 -1.322 1.00 77.12 111 HIS A N 1
ATOM 848 C CA . HIS A 1 111 ? -16.611 9.747 -1.264 1.00 77.12 111 HIS A CA 1
ATOM 849 C C . HIS A 1 111 ? -15.581 10.086 -2.338 1.00 77.12 111 HIS A C 1
ATOM 851 O O . HIS A 1 111 ? -15.680 11.150 -2.944 1.00 77.12 111 HIS A O 1
ATOM 857 N N . VAL A 1 112 ? -14.611 9.202 -2.597 1.00 78.44 112 VAL A N 1
ATOM 858 C CA . VAL A 1 112 ? -13.502 9.498 -3.518 1.00 78.44 112 VAL A CA 1
ATOM 859 C C . VAL A 1 112 ? -13.823 9.009 -4.927 1.00 78.44 112 VAL A C 1
ATOM 861 O O . VAL A 1 112 ? -13.842 9.803 -5.867 1.00 78.44 112 VAL A O 1
ATOM 864 N N . MET A 1 113 ? -14.122 7.717 -5.096 1.00 79.62 113 MET A N 1
ATOM 865 C CA . MET A 1 113 ? -14.356 7.155 -6.434 1.00 79.62 113 MET A CA 1
ATOM 866 C C . MET A 1 113 ? -15.665 7.617 -7.066 1.00 79.62 113 MET A C 1
ATOM 868 O O . MET A 1 113 ? -15.701 7.821 -8.275 1.00 79.62 113 MET A O 1
ATOM 872 N N . ALA A 1 114 ? -16.711 7.874 -6.280 1.00 80.38 114 ALA A N 1
ATOM 873 C CA . ALA A 1 114 ? -17.968 8.423 -6.794 1.00 80.38 114 ALA A CA 1
ATOM 874 C C . ALA A 1 114 ? -17.801 9.772 -7.528 1.00 80.38 114 ALA A C 1
ATOM 876 O O . ALA A 1 114 ? -18.659 10.154 -8.330 1.00 80.38 114 ALA A O 1
ATOM 877 N N . GLN A 1 115 ? -16.702 10.487 -7.264 1.00 80.81 115 GLN A N 1
ATOM 878 C CA . GLN A 1 115 ? -16.348 11.754 -7.908 1.00 80.81 115 GLN A CA 1
ATOM 879 C C . GLN A 1 115 ? -15.389 11.576 -9.094 1.00 80.81 115 GLN A C 1
ATOM 881 O O . GLN A 1 115 ? -15.106 12.543 -9.802 1.00 80.81 115 GLN A O 1
ATOM 886 N N . ALA A 1 116 ? -14.895 10.358 -9.337 1.00 84.19 116 ALA A N 1
ATOM 887 C CA . ALA A 1 116 ? -13.995 10.083 -10.444 1.00 84.19 116 ALA A CA 1
ATOM 888 C C . ALA A 1 116 ? -14.718 10.282 -11.794 1.00 84.19 116 ALA A C 1
ATOM 890 O O . ALA A 1 116 ? -15.856 9.820 -11.966 1.00 84.19 116 ALA A O 1
ATOM 891 N N . PRO A 1 117 ? -14.078 10.947 -12.776 1.00 85.62 117 PRO A N 1
ATOM 892 C CA . PRO A 1 117 ? -14.650 11.128 -14.105 1.00 85.62 117 PRO A CA 1
ATOM 893 C C . PRO A 1 117 ? -15.091 9.795 -14.721 1.00 85.62 117 PRO A C 1
ATOM 895 O O . PRO A 1 117 ? -14.337 8.828 -14.738 1.00 85.62 117 PRO A O 1
ATOM 898 N N . GLY A 1 118 ? -16.330 9.739 -15.215 1.00 88.62 118 GLY A N 1
ATOM 899 C CA . GLY A 1 118 ? -16.898 8.539 -15.839 1.00 88.62 118 GLY A CA 1
ATOM 900 C C . GLY A 1 118 ? -17.452 7.482 -14.873 1.00 88.62 118 GLY A C 1
ATOM 901 O O . GLY A 1 118 ? -18.181 6.605 -15.329 1.00 88.62 118 GLY A O 1
ATOM 902 N N . TYR A 1 119 ? -17.221 7.576 -13.554 1.00 88.19 119 TYR A N 1
ATOM 903 C CA . TYR A 1 119 ? -17.670 6.548 -12.598 1.00 88.19 119 TYR A CA 1
ATOM 904 C C . TYR A 1 119 ? -19.192 6.338 -12.617 1.00 88.19 119 TYR A C 1
ATOM 906 O O . TYR A 1 119 ? -19.664 5.208 -12.709 1.00 88.19 119 TYR A O 1
ATOM 914 N N . LYS A 1 120 ? -19.979 7.424 -12.615 1.00 86.56 120 LYS A N 1
ATOM 915 C CA . LYS A 1 120 ? -21.453 7.351 -12.693 1.00 86.56 120 LYS A CA 1
ATOM 916 C C . LYS A 1 120 ? -21.949 6.679 -13.975 1.00 86.56 120 LYS A C 1
ATOM 918 O O . LYS A 1 120 ? -22.940 5.959 -13.943 1.00 86.56 120 LYS A O 1
ATOM 923 N N . GLN A 1 121 ? -21.269 6.929 -15.092 1.00 91.62 121 GLN A N 1
ATOM 924 C CA . GLN A 1 121 ? -21.612 6.333 -16.379 1.00 91.62 121 GLN A CA 1
ATOM 925 C C . GLN A 1 121 ? -21.282 4.838 -16.388 1.00 91.62 121 GLN A C 1
ATOM 927 O O . GLN A 1 121 ? -22.128 4.041 -16.775 1.00 91.62 121 GLN A O 1
ATOM 932 N N . LEU A 1 122 ? -20.100 4.462 -15.890 1.00 90.00 122 LEU A N 1
ATOM 933 C CA . LEU A 1 122 ? -19.704 3.063 -15.741 1.00 90.00 122 LEU A CA 1
ATOM 934 C C . LEU A 1 122 ? -20.681 2.300 -14.839 1.00 90.00 122 LEU A C 1
ATOM 936 O O . LEU A 1 122 ? -21.127 1.221 -15.211 1.00 90.00 122 LEU A O 1
ATOM 940 N N . LEU A 1 123 ? -21.071 2.887 -13.703 1.00 88.75 123 LEU A N 1
ATOM 941 C CA . LEU A 1 123 ? -22.028 2.280 -12.777 1.00 88.75 123 LEU A CA 1
ATOM 942 C C . LEU A 1 123 ? -23.389 2.020 -13.441 1.00 88.75 123 LEU A C 1
ATOM 944 O O . LEU A 1 123 ? -24.008 0.996 -13.181 1.00 88.75 123 LEU A O 1
ATOM 948 N N . ALA A 1 124 ? -23.842 2.917 -14.322 1.00 91.25 124 ALA A N 1
ATOM 949 C CA . ALA A 1 124 ? -25.080 2.732 -15.079 1.00 91.25 124 ALA A CA 1
ATOM 950 C C . ALA A 1 124 ? -24.980 1.632 -16.156 1.00 91.25 124 ALA A C 1
ATOM 952 O O . ALA A 1 124 ? -26.007 1.140 -16.620 1.00 91.25 124 ALA A O 1
ATOM 953 N N . TRP A 1 125 ? -23.769 1.252 -16.571 1.00 94.75 125 TRP A N 1
ATOM 954 C CA . TRP A 1 125 ? -23.527 0.210 -17.573 1.00 94.75 125 TRP A CA 1
ATOM 955 C C . TRP A 1 125 ? -23.344 -1.188 -16.979 1.00 94.75 125 TRP A C 1
ATOM 957 O O . TRP A 1 125 ? -23.405 -2.171 -17.716 1.00 94.75 125 TRP A O 1
ATOM 967 N N . THR A 1 126 ? -23.110 -1.304 -15.671 1.00 91.25 126 THR A N 1
ATOM 968 C CA . THR A 1 126 ? -22.814 -2.582 -15.018 1.00 91.25 126 THR A CA 1
ATOM 969 C C . THR A 1 126 ? -23.972 -3.058 -14.150 1.00 91.25 126 THR A C 1
ATOM 971 O O . THR A 1 126 ? -24.491 -2.318 -13.322 1.00 91.25 126 THR A O 1
ATOM 974 N N . HIS A 1 127 ? -24.328 -4.339 -14.266 1.00 90.50 127 HIS A N 1
ATOM 975 C CA . HIS A 1 127 ? -25.315 -4.979 -13.382 1.00 90.50 127 HIS A CA 1
ATOM 976 C C . HIS A 1 127 ? -24.735 -5.411 -12.025 1.00 90.50 127 HIS A C 1
ATOM 978 O O . HIS A 1 127 ? -25.485 -5.806 -11.135 1.00 90.50 127 HIS A O 1
ATOM 984 N N . ALA A 1 128 ? -23.411 -5.352 -11.866 1.00 87.62 128 ALA A N 1
ATOM 985 C CA . ALA A 1 128 ? -22.703 -5.687 -10.638 1.00 87.62 128 ALA A CA 1
ATOM 986 C C . ALA A 1 128 ? -22.030 -4.440 -10.036 1.00 87.62 128 ALA A C 1
ATOM 988 O O . ALA A 1 128 ? -21.659 -3.534 -10.788 1.00 87.62 128 ALA A O 1
ATOM 989 N N . PRO A 1 129 ? -21.827 -4.391 -8.705 1.00 83.06 129 PRO A N 1
ATOM 990 C CA . PRO A 1 129 ? -21.036 -3.342 -8.073 1.00 83.06 129 PRO A CA 1
ATOM 991 C C . PRO A 1 129 ? -19.615 -3.281 -8.643 1.00 83.06 129 PRO A C 1
ATOM 993 O O . PRO A 1 129 ? -18.985 -4.312 -8.887 1.00 83.06 129 PRO A O 1
ATOM 996 N N . ILE A 1 130 ? -19.091 -2.066 -8.809 1.00 84.56 130 ILE A N 1
ATOM 997 C CA . ILE A 1 130 ? -17.714 -1.853 -9.261 1.00 84.56 130 ILE A CA 1
ATOM 998 C C . ILE A 1 130 ? -16.756 -2.296 -8.151 1.00 84.56 130 ILE A C 1
ATOM 1000 O O . ILE A 1 130 ? -16.797 -1.775 -7.037 1.00 84.56 130 ILE A O 1
ATOM 1004 N N . MET A 1 131 ? -15.873 -3.240 -8.473 1.00 85.44 131 MET A N 1
ATOM 1005 C CA . MET A 1 131 ? -14.830 -3.717 -7.570 1.00 85.44 131 MET A CA 1
ATOM 1006 C C . MET A 1 131 ? -13.496 -3.031 -7.894 1.00 85.44 131 MET A C 1
ATOM 1008 O O . MET A 1 131 ? -13.120 -2.979 -9.066 1.00 85.44 131 MET A O 1
ATOM 1012 N N . PRO A 1 132 ? -12.741 -2.539 -6.897 1.00 84.00 132 PRO A N 1
ATOM 1013 C CA . PRO A 1 132 ? -11.398 -2.024 -7.140 1.00 84.00 132 PRO A CA 1
ATOM 1014 C C . PRO A 1 132 ? -10.443 -3.133 -7.564 1.00 84.00 132 PRO A C 1
ATOM 1016 O O . PRO A 1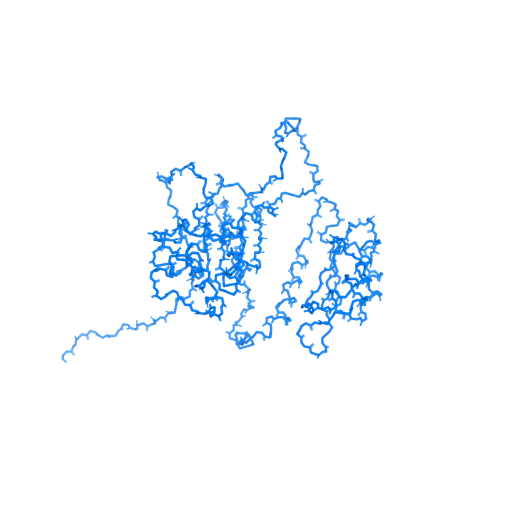 132 ? -10.522 -4.246 -7.036 1.00 84.00 132 PRO A O 1
ATOM 1019 N N . THR A 1 133 ? -9.456 -2.788 -8.392 1.00 87.69 133 THR A N 1
ATOM 1020 C CA . THR A 1 133 ? -8.404 -3.715 -8.833 1.00 87.69 133 THR A CA 1
ATOM 1021 C C . THR A 1 133 ? -7.756 -4.473 -7.671 1.00 87.69 133 THR A C 1
ATOM 1023 O O . THR A 1 133 ? -7.759 -5.702 -7.727 1.00 87.69 133 THR A O 1
ATOM 1026 N N . PRO A 1 134 ? -7.327 -3.842 -6.555 1.00 86.88 134 PRO A N 1
ATOM 1027 C CA . PRO A 1 134 ? -6.688 -4.606 -5.485 1.00 86.88 134 PRO A CA 1
ATOM 1028 C C . PRO A 1 134 ? -7.612 -5.609 -4.782 1.00 86.88 134 PRO A C 1
ATOM 1030 O O . PRO A 1 134 ? -7.151 -6.640 -4.297 1.00 86.88 134 PRO A O 1
ATOM 1033 N N . ALA A 1 135 ? -8.920 -5.335 -4.726 1.00 86.88 135 ALA A N 1
ATOM 1034 C CA . ALA A 1 135 ? -9.888 -6.279 -4.172 1.00 86.88 135 ALA A CA 1
ATOM 1035 C C . ALA A 1 135 ? -10.140 -7.448 -5.137 1.00 86.88 135 ALA A C 1
ATOM 1037 O O . ALA A 1 135 ? -10.246 -8.592 -4.695 1.00 86.88 135 ALA A O 1
ATOM 1038 N N . ALA A 1 136 ? -10.194 -7.170 -6.443 1.00 91.19 136 ALA A N 1
ATOM 1039 C CA . ALA A 1 136 ? -10.348 -8.187 -7.476 1.00 91.19 136 ALA A CA 1
ATOM 1040 C C . ALA A 1 136 ? -9.123 -9.114 -7.540 1.00 91.19 136 ALA A C 1
ATOM 1042 O O . ALA A 1 136 ? -9.274 -10.327 -7.407 1.00 91.19 136 ALA A O 1
ATOM 1043 N N . VAL A 1 137 ? -7.913 -8.553 -7.638 1.00 93.06 137 VAL A N 1
ATOM 1044 C CA . VAL A 1 137 ? -6.654 -9.317 -7.646 1.00 93.06 137 VAL A CA 1
ATOM 1045 C C . VAL A 1 137 ? -6.496 -10.103 -6.345 1.00 93.06 137 VAL A C 1
ATOM 1047 O O . VAL A 1 137 ? -6.243 -11.301 -6.387 1.00 93.06 137 VAL A O 1
ATOM 1050 N N . GLY A 1 138 ? -6.760 -9.492 -5.185 1.00 93.38 138 GLY A N 1
ATOM 1051 C CA . GLY A 1 138 ? -6.706 -10.198 -3.902 1.00 93.38 138 GLY A CA 1
ATOM 1052 C C . GLY A 1 138 ? -7.664 -11.394 -3.813 1.00 93.38 138 GLY A C 1
ATOM 1053 O O . GLY A 1 138 ? -7.309 -12.412 -3.219 1.00 93.38 138 GLY A O 1
ATOM 1054 N N . LYS A 1 139 ? -8.860 -11.311 -4.417 1.00 94.12 139 LYS A N 1
ATOM 1055 C CA . LYS A 1 139 ? -9.789 -12.451 -4.523 1.00 94.12 139 LYS A CA 1
ATOM 1056 C C . LYS A 1 139 ? -9.265 -13.536 -5.458 1.00 94.12 139 LYS A C 1
ATOM 1058 O O . LYS A 1 139 ? -9.402 -14.710 -5.126 1.00 94.12 139 LYS A O 1
ATOM 1063 N N . ILE A 1 140 ? -8.669 -13.158 -6.590 1.00 95.62 140 ILE A N 1
ATOM 1064 C CA . ILE A 1 140 ? -8.061 -14.105 -7.535 1.00 95.62 140 ILE A CA 1
ATOM 1065 C C . ILE A 1 140 ? -6.943 -14.886 -6.837 1.00 95.62 140 ILE A C 1
ATOM 1067 O O . ILE A 1 140 ? -6.986 -16.110 -6.832 1.00 95.62 140 ILE A O 1
ATOM 1071 N N . ILE A 1 141 ? -6.011 -14.200 -6.167 1.00 96.81 141 ILE A N 1
ATOM 1072 C CA . ILE A 1 141 ? -4.885 -14.838 -5.465 1.00 96.81 141 ILE A CA 1
ATOM 1073 C C . ILE A 1 141 ? -5.368 -15.797 -4.370 1.00 96.81 141 ILE A C 1
ATOM 1075 O O . ILE A 1 141 ? -4.934 -16.942 -4.338 1.00 96.81 141 ILE A O 1
ATOM 1079 N N . GLN A 1 142 ? -6.308 -15.377 -3.516 1.00 96.44 142 GLN A N 1
ATOM 1080 C CA . GLN A 1 142 ? -6.879 -16.262 -2.488 1.00 96.44 142 GLN A CA 1
ATOM 1081 C C . GLN A 1 142 ? -7.609 -17.468 -3.087 1.00 96.44 142 GLN A C 1
ATOM 1083 O O . GLN A 1 142 ? -7.558 -18.561 -2.530 1.00 96.44 142 GLN A O 1
ATOM 1088 N N . THR A 1 143 ? -8.302 -17.275 -4.212 1.00 97.38 143 THR A N 1
ATOM 1089 C CA . THR A 1 143 ? -9.012 -18.363 -4.893 1.00 97.38 143 THR A CA 1
ATOM 1090 C C . THR A 1 143 ? -8.020 -19.373 -5.457 1.00 97.38 143 THR A C 1
ATOM 1092 O O . THR A 1 143 ? -8.162 -20.555 -5.171 1.00 97.38 143 THR A O 1
ATOM 1095 N N . LEU A 1 144 ? -6.977 -18.910 -6.154 1.00 97.00 144 LEU A N 1
ATOM 1096 C CA . LEU A 1 144 ? -5.914 -19.766 -6.684 1.00 97.00 144 LEU A CA 1
ATOM 1097 C C . LEU A 1 144 ? -5.186 -20.530 -5.573 1.00 97.00 144 LEU A C 1
ATOM 1099 O O . LEU A 1 144 ? -5.016 -21.740 -5.699 1.00 97.00 144 LEU A O 1
ATOM 1103 N N . ALA A 1 145 ? -4.816 -19.854 -4.480 1.00 97.12 145 ALA A N 1
ATOM 1104 C CA . ALA A 1 145 ? -4.158 -20.480 -3.333 1.00 97.12 145 ALA A CA 1
ATOM 1105 C C . ALA A 1 145 ? -5.003 -21.614 -2.740 1.00 97.12 145 ALA A C 1
ATOM 1107 O O . ALA A 1 145 ? -4.512 -22.713 -2.512 1.00 97.12 145 ALA A O 1
ATOM 1108 N N . ARG A 1 146 ? -6.298 -21.355 -2.525 1.00 96.75 146 ARG A N 1
ATOM 1109 C CA . ARG A 1 146 ? -7.221 -22.309 -1.904 1.00 96.75 146 ARG A CA 1
ATOM 1110 C C . ARG A 1 146 ? -7.587 -23.471 -2.824 1.00 96.75 146 ARG A C 1
ATOM 1112 O O . ARG A 1 146 ? -7.715 -24.590 -2.351 1.00 96.75 146 ARG A O 1
ATOM 1119 N N . GLU A 1 147 ? -7.822 -23.210 -4.108 1.00 96.94 147 GLU A N 1
ATOM 1120 C CA . GLU A 1 147 ? -8.224 -24.253 -5.063 1.00 96.94 147 GLU A CA 1
ATOM 1121 C C . GLU A 1 147 ? -7.086 -25.222 -5.385 1.00 96.94 147 GLU A C 1
ATOM 1123 O O . GLU A 1 147 ? -7.353 -26.388 -5.664 1.00 96.94 147 GL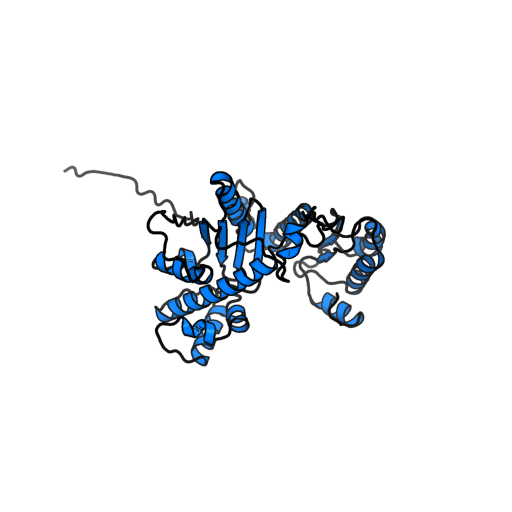U A O 1
ATOM 1128 N N . ASN A 1 148 ? -5.838 -24.751 -5.329 1.00 96.69 148 ASN A N 1
ATOM 1129 C CA . ASN A 1 148 ? -4.662 -25.571 -5.615 1.00 96.69 148 ASN A CA 1
ATOM 1130 C C . ASN A 1 148 ? -3.923 -26.031 -4.347 1.00 96.69 148 ASN A C 1
ATOM 1132 O O . ASN A 1 148 ? -3.026 -26.854 -4.467 1.00 96.69 148 ASN A O 1
ATOM 1136 N N . ASP A 1 149 ? -4.307 -25.528 -3.168 1.00 96.25 149 ASP A N 1
ATOM 1137 C CA . ASP A 1 149 ? -3.614 -25.730 -1.885 1.00 96.25 149 ASP A CA 1
ATOM 1138 C C . ASP A 1 149 ? -2.116 -25.386 -1.959 1.00 96.25 149 ASP A C 1
ATOM 1140 O O . ASP A 1 149 ? -1.259 -26.199 -1.630 1.00 96.25 149 ASP A O 1
ATOM 1144 N N . ILE A 1 150 ? -1.816 -24.174 -2.448 1.00 96.62 150 ILE A N 1
ATOM 1145 C CA . ILE A 1 150 ? -0.445 -23.708 -2.714 1.00 96.62 150 ILE A CA 1
ATOM 1146 C C . ILE A 1 150 ? -0.099 -22.393 -2.019 1.00 96.62 150 ILE A C 1
ATOM 1148 O O . ILE A 1 150 ? -0.955 -21.525 -1.805 1.00 96.62 150 ILE A O 1
ATOM 1152 N N . ASN A 1 151 ? 1.198 -22.195 -1.798 1.00 96.81 151 ASN A N 1
ATOM 1153 C CA . ASN A 1 151 ? 1.772 -20.910 -1.420 1.00 96.81 151 ASN A CA 1
ATOM 1154 C C . ASN A 1 151 ? 2.011 -20.027 -2.652 1.00 96.81 151 ASN A C 1
ATOM 1156 O O . ASN A 1 151 ? 2.679 -20.416 -3.618 1.00 96.81 151 ASN A O 1
ATOM 1160 N N . ILE A 1 152 ? 1.493 -18.801 -2.612 1.00 97.00 152 ILE A N 1
ATOM 1161 C CA . ILE A 1 152 ? 1.453 -17.910 -3.775 1.00 97.00 152 ILE A CA 1
ATOM 1162 C C . ILE A 1 152 ? 1.819 -16.476 -3.406 1.00 97.00 152 ILE A C 1
ATOM 1164 O O . ILE A 1 152 ? 1.405 -15.947 -2.373 1.00 97.00 152 ILE A O 1
ATOM 1168 N N . ILE A 1 153 ? 2.553 -15.817 -4.299 1.00 96.88 153 ILE A N 1
ATOM 1169 C CA . ILE A 1 153 ? 2.745 -14.366 -4.292 1.00 96.88 153 ILE A CA 1
ATOM 1170 C C . ILE A 1 153 ? 2.040 -13.787 -5.513 1.00 96.88 153 ILE A C 1
ATOM 1172 O O . ILE A 1 153 ? 2.146 -14.304 -6.623 1.00 96.88 153 ILE A O 1
ATOM 1176 N N . GLY A 1 154 ? 1.310 -12.699 -5.307 1.00 96.00 154 GLY A N 1
ATOM 1177 C CA . GLY A 1 154 ? 0.727 -11.895 -6.370 1.00 96.00 154 GLY A CA 1
ATOM 1178 C C . GLY A 1 154 ? 1.286 -10.484 -6.319 1.00 96.00 154 GLY A C 1
ATOM 1179 O O . GLY A 1 154 ? 1.399 -9.917 -5.235 1.00 96.00 154 GLY A O 1
ATOM 1180 N N . VAL A 1 155 ? 1.595 -9.893 -7.466 1.00 96.06 155 VAL A N 1
ATOM 1181 C CA . VAL A 1 155 ? 2.049 -8.502 -7.561 1.00 96.06 155 VAL A CA 1
ATOM 1182 C C . VAL A 1 155 ? 1.251 -7.744 -8.600 1.00 96.06 155 VAL A C 1
ATOM 1184 O O . VAL A 1 155 ? 0.947 -8.273 -9.663 1.00 96.06 155 VAL A O 1
ATOM 1187 N N . ASP A 1 156 ? 0.889 -6.505 -8.286 1.00 96.00 156 ASP A N 1
ATOM 1188 C CA . ASP A 1 156 ? 0.182 -5.612 -9.199 1.00 96.00 156 ASP A CA 1
ATOM 1189 C C . ASP A 1 156 ? 0.862 -4.245 -9.194 1.00 96.00 156 ASP A C 1
ATOM 1191 O O . ASP A 1 156 ? 0.759 -3.488 -8.226 1.00 96.00 156 ASP A O 1
ATOM 1195 N N . ILE A 1 157 ? 1.605 -3.946 -10.260 1.00 95.19 157 ILE A N 1
ATOM 1196 C CA . ILE A 1 157 ? 2.345 -2.690 -10.400 1.00 95.19 157 ILE A CA 1
ATOM 1197 C C . ILE A 1 157 ? 1.614 -1.727 -11.338 1.00 95.19 157 ILE A C 1
ATOM 1199 O O . ILE A 1 157 ? 1.535 -1.899 -12.559 1.00 95.19 157 ILE A O 1
ATOM 1203 N N . GLY A 1 158 ? 1.071 -0.672 -10.740 1.00 94.25 158 GLY A N 1
ATOM 1204 C CA . GLY A 1 158 ? 0.327 0.370 -11.425 1.00 94.25 158 GLY A CA 1
ATOM 1205 C C . GLY A 1 158 ? 1.160 1.610 -11.744 1.00 94.25 158 GLY A C 1
ATOM 1206 O O . GLY A 1 158 ? 2.370 1.692 -11.528 1.00 94.25 158 GLY A O 1
ATOM 1207 N N . GLY A 1 159 ? 0.475 2.640 -12.244 1.00 93.62 159 GLY A N 1
ATOM 1208 C CA . GLY A 1 159 ? 1.096 3.938 -12.510 1.00 93.62 159 GLY A CA 1
ATOM 1209 C C . GLY A 1 159 ? 1.450 4.717 -11.238 1.00 93.62 159 GLY A C 1
ATOM 1210 O O . GLY A 1 159 ? 2.393 5.501 -11.255 1.00 93.62 159 GLY A O 1
ATOM 1211 N N . ALA A 1 160 ? 0.708 4.524 -10.146 1.00 91.81 160 ALA A N 1
ATOM 1212 C CA . ALA A 1 160 ? 0.903 5.259 -8.891 1.00 91.81 160 ALA A CA 1
ATOM 1213 C C . ALA A 1 160 ? 1.329 4.363 -7.720 1.00 91.81 160 ALA A C 1
ATOM 1215 O O . ALA A 1 160 ? 2.108 4.799 -6.875 1.00 91.81 160 ALA A O 1
ATOM 1216 N N . THR A 1 161 ? 0.831 3.130 -7.674 1.00 94.31 161 THR A N 1
ATOM 1217 C CA . THR A 1 161 ? 0.987 2.226 -6.535 1.00 94.31 161 THR A CA 1
ATOM 1218 C C . THR A 1 161 ? 1.415 0.841 -6.992 1.00 94.31 161 THR A C 1
ATOM 1220 O O . THR A 1 161 ? 1.107 0.437 -8.115 1.00 94.31 161 THR A O 1
ATOM 1223 N N . THR A 1 162 ? 2.049 0.107 -6.083 1.00 95.88 162 THR A N 1
ATOM 1224 C CA . THR A 1 162 ? 2.356 -1.314 -6.238 1.00 95.88 162 THR A CA 1
ATOM 1225 C C . THR A 1 162 ? 1.729 -2.074 -5.082 1.00 95.88 162 THR A C 1
ATOM 1227 O O . THR A 1 162 ? 2.022 -1.790 -3.917 1.00 95.88 162 THR A O 1
ATOM 1230 N N . ASP A 1 163 ? 0.875 -3.038 -5.397 1.00 96.12 163 ASP A N 1
ATOM 1231 C CA . ASP A 1 163 ? 0.289 -3.963 -4.438 1.00 96.12 163 ASP A CA 1
ATOM 1232 C C . ASP A 1 163 ? 1.060 -5.286 -4.446 1.00 96.12 163 ASP A C 1
ATOM 1234 O O . ASP A 1 163 ? 1.375 -5.831 -5.504 1.00 96.12 163 ASP A O 1
ATOM 1238 N N . ILE A 1 164 ? 1.341 -5.806 -3.252 1.00 96.94 164 ILE A N 1
ATOM 1239 C CA . ILE A 1 164 ? 1.904 -7.141 -3.046 1.00 96.94 164 ILE A CA 1
ATOM 1240 C C . ILE A 1 164 ? 0.912 -7.947 -2.216 1.00 96.94 164 ILE A C 1
ATOM 1242 O O . ILE A 1 164 ? 0.437 -7.498 -1.166 1.00 96.94 164 ILE A O 1
ATOM 1246 N N . PHE A 1 165 ? 0.622 -9.144 -2.696 1.00 96.69 165 PHE A N 1
ATOM 1247 C CA . PHE A 1 165 ? -0.249 -10.136 -2.096 1.00 96.69 165 PHE A CA 1
ATOM 1248 C C . PHE A 1 165 ? 0.580 -11.378 -1.794 1.00 96.69 165 PHE A C 1
ATOM 1250 O O . PHE A 1 165 ? 1.411 -11.780 -2.606 1.00 96.69 165 PHE A O 1
ATOM 1257 N N . SER A 1 166 ? 0.325 -12.014 -0.663 1.00 96.44 166 SER A N 1
ATOM 1258 C CA . SER A 1 166 ? 0.875 -13.328 -0.365 1.00 96.44 166 SER A CA 1
ATOM 1259 C C . SER A 1 166 ? -0.171 -14.191 0.317 1.00 96.44 166 SER A C 1
ATOM 1261 O O . SER A 1 166 ? -1.015 -13.693 1.068 1.00 96.44 166 SER A O 1
ATOM 1263 N N . VAL A 1 167 ? -0.137 -15.482 0.009 1.00 96.44 167 VAL A N 1
ATOM 1264 C CA . VAL A 1 167 ? -0.804 -16.521 0.783 1.00 96.44 167 VAL A CA 1
ATOM 1265 C C . VAL A 1 167 ? 0.249 -17.560 1.116 1.00 96.44 167 VAL A C 1
ATOM 1267 O O . VAL A 1 167 ? 0.778 -18.193 0.206 1.00 96.44 167 VAL A O 1
ATOM 1270 N N . PHE A 1 168 ? 0.559 -17.689 2.401 1.00 94.94 168 PHE A N 1
ATOM 1271 C CA . PHE A 1 168 ? 1.443 -18.723 2.934 1.00 94.94 168 PHE A CA 1
ATOM 1272 C C . PHE A 1 168 ? 0.726 -19.443 4.062 1.00 94.94 168 PHE A C 1
ATOM 1274 O O . PHE A 1 168 ? 0.126 -18.783 4.912 1.00 94.94 168 PHE A O 1
ATOM 1281 N N . ASP A 1 169 ? 0.732 -20.775 4.040 1.00 91.75 169 ASP A N 1
ATOM 1282 C CA . ASP A 1 169 ? 0.013 -21.605 5.016 1.00 91.75 169 ASP A CA 1
ATOM 1283 C C . ASP A 1 169 ? -1.459 -21.169 5.182 1.00 91.75 169 ASP A C 1
ATOM 1285 O O . ASP A 1 169 ? -1.985 -21.050 6.290 1.00 91.75 169 ASP A O 1
ATOM 1289 N N . GLN A 1 170 ? -2.123 -20.861 4.059 1.00 89.75 170 GLN A N 1
ATOM 1290 C CA . GLN A 1 170 ? -3.505 -20.354 3.994 1.00 89.75 170 GLN A CA 1
ATOM 1291 C C . GLN A 1 170 ? -3.738 -18.980 4.669 1.00 89.75 170 GLN A C 1
ATOM 1293 O O . GLN A 1 170 ? -4.880 -18.521 4.782 1.00 89.75 170 GLN A O 1
ATOM 1298 N N . VAL A 1 171 ? -2.680 -18.269 5.074 1.00 91.75 171 VAL A N 1
ATOM 1299 C CA . VAL A 1 171 ? -2.755 -16.912 5.632 1.00 91.75 171 VAL A CA 1
ATOM 1300 C C . VAL A 1 171 ? -2.568 -15.879 4.528 1.00 91.75 171 VAL A C 1
ATOM 1302 O O . VAL A 1 171 ? -1.499 -15.771 3.936 1.00 91.75 171 VAL A O 1
ATOM 1305 N N . PHE A 1 172 ? -3.611 -15.087 4.269 1.00 93.06 172 PHE A N 1
ATOM 1306 C CA . PHE A 1 172 ? -3.570 -14.009 3.284 1.00 93.06 172 PHE A CA 1
ATOM 1307 C C . PHE A 1 172 ? -3.056 -12.691 3.874 1.00 93.06 172 PHE A C 1
ATOM 1309 O O . PHE A 1 172 ? -3.657 -12.117 4.790 1.00 93.06 172 PHE A O 1
ATOM 1316 N N . ASN A 1 173 ? -2.014 -12.140 3.256 1.00 93.25 173 ASN A N 1
ATOM 1317 C CA . ASN A 1 173 ? -1.505 -10.804 3.524 1.00 93.25 173 ASN A CA 1
ATOM 1318 C C . ASN A 1 173 ? -1.533 -9.947 2.256 1.00 93.25 173 ASN A C 1
ATOM 1320 O O . ASN A 1 173 ? -1.261 -10.397 1.145 1.00 93.25 173 ASN A O 1
ATOM 1324 N N . ARG A 1 174 ? -1.819 -8.656 2.437 1.00 92.69 174 ARG A N 1
ATOM 1325 C CA . ARG A 1 174 ? -1.73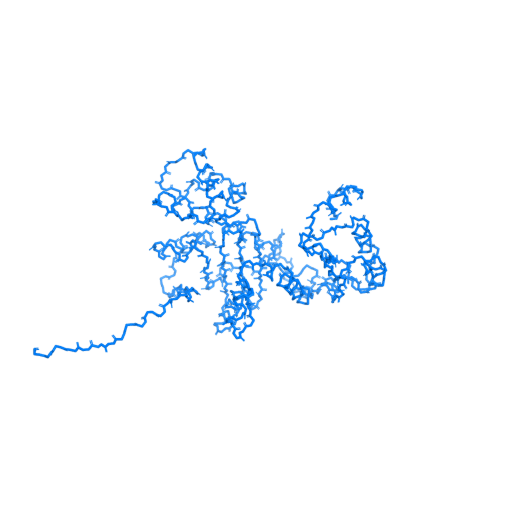9 -7.647 1.380 1.00 92.69 174 ARG A CA 1
ATOM 1326 C C . ARG A 1 174 ? -1.069 -6.399 1.919 1.00 92.69 174 ARG A C 1
ATOM 1328 O O . ARG A 1 174 ? -1.437 -5.913 2.989 1.00 92.69 174 ARG A O 1
ATOM 1335 N N . THR A 1 175 ? -0.168 -5.835 1.131 1.00 93.25 175 THR A N 1
ATOM 1336 C CA . THR A 1 175 ? 0.420 -4.519 1.381 1.00 93.25 175 THR A CA 1
ATOM 1337 C C . THR A 1 175 ? 0.352 -3.668 0.130 1.00 93.25 175 THR A C 1
ATOM 1339 O O . THR A 1 175 ? 0.494 -4.177 -0.978 1.00 93.25 175 THR A O 1
ATOM 1342 N N . VAL A 1 176 ? 0.185 -2.363 0.321 1.00 93.44 176 VAL A N 1
ATOM 1343 C CA . VAL A 1 176 ? 0.214 -1.382 -0.762 1.00 93.44 176 VAL A CA 1
ATOM 1344 C C . VAL A 1 176 ? 1.359 -0.407 -0.530 1.00 93.44 176 VAL A C 1
ATOM 1346 O O . VAL A 1 176 ? 1.448 0.238 0.515 1.00 93.44 176 VAL A O 1
ATOM 1349 N N . SER A 1 177 ? 2.229 -0.279 -1.523 1.00 94.12 177 SER A N 1
ATOM 1350 C CA . SER A 1 177 ? 3.254 0.756 -1.571 1.00 94.12 177 SER A CA 1
ATOM 1351 C C . SER A 1 177 ? 2.700 1.945 -2.343 1.00 94.12 177 SER A C 1
ATOM 1353 O O . SER A 1 177 ? 2.781 2.010 -3.568 1.00 94.12 177 SER A O 1
ATOM 1355 N N . ALA A 1 178 ? 2.107 2.891 -1.610 1.00 87.50 178 ALA A N 1
ATOM 1356 C CA . ALA A 1 178 ? 1.387 4.033 -2.182 1.00 87.50 178 ALA A CA 1
ATOM 1357 C C . ALA A 1 178 ? 2.266 4.981 -3.023 1.00 87.50 178 ALA A C 1
ATOM 1359 O O . ALA A 1 178 ? 1.749 5.752 -3.825 1.00 87.50 178 ALA A O 1
ATOM 1360 N N . ASN A 1 179 ? 3.586 4.922 -2.832 1.00 89.19 179 ASN A N 1
ATOM 1361 C CA . ASN A 1 179 ? 4.549 5.819 -3.462 1.00 89.19 179 ASN A CA 1
ATOM 1362 C C . ASN A 1 179 ? 5.430 5.127 -4.505 1.00 89.19 179 ASN A C 1
ATOM 1364 O O . ASN A 1 179 ? 6.310 5.783 -5.045 1.00 89.19 179 ASN A O 1
ATOM 1368 N N . LEU A 1 180 ? 5.217 3.844 -4.797 1.00 94.38 180 LEU A N 1
ATOM 1369 C CA . LEU A 1 180 ? 6.022 3.096 -5.760 1.00 94.38 180 LEU A CA 1
ATOM 1370 C C . LEU A 1 180 ? 5.141 2.730 -6.948 1.00 94.38 180 LEU A C 1
ATOM 1372 O O . LEU A 1 180 ? 4.225 1.936 -6.802 1.00 94.38 180 LEU A O 1
ATOM 1376 N N . GLY A 1 181 ? 5.392 3.325 -8.108 1.00 94.81 181 GLY A N 1
ATOM 1377 C CA . GLY A 1 181 ? 4.598 3.102 -9.312 1.00 94.81 181 GLY A CA 1
ATOM 1378 C C . GLY A 1 181 ? 5.308 3.618 -10.558 1.00 94.81 181 GLY A C 1
ATOM 1379 O O . GLY A 1 181 ? 6.265 4.386 -10.479 1.00 94.81 181 GLY A O 1
ATOM 1380 N N . MET A 1 182 ? 4.840 3.187 -11.726 1.00 95.62 182 MET A N 1
ATOM 1381 C CA . MET A 1 182 ? 5.561 3.338 -12.999 1.00 95.62 182 MET A CA 1
ATOM 1382 C C . MET A 1 182 ? 5.233 4.612 -13.780 1.00 95.62 182 MET A C 1
ATOM 1384 O O . MET A 1 182 ? 5.640 4.776 -14.930 1.00 95.62 182 MET A O 1
ATOM 1388 N N . SER A 1 183 ? 4.454 5.524 -13.205 1.00 93.88 183 SER A N 1
ATOM 1389 C CA . SER A 1 183 ? 4.041 6.758 -13.878 1.00 93.88 183 SER A CA 1
ATOM 1390 C C . SER A 1 183 ? 3.994 7.925 -12.893 1.00 93.88 183 SER A C 1
ATOM 1392 O O . SER A 1 183 ? 4.991 8.617 -12.709 1.00 93.88 183 SER A O 1
ATOM 1394 N N . TYR A 1 184 ? 2.876 8.111 -12.196 1.00 92.62 184 TYR A N 1
ATOM 1395 C CA . TYR A 1 184 ? 2.627 9.231 -11.286 1.00 92.62 184 TYR A CA 1
ATOM 1396 C C . TYR A 1 184 ? 3.601 9.313 -10.106 1.00 92.62 184 TYR A C 1
ATOM 1398 O O . TYR A 1 184 ? 3.747 10.384 -9.527 1.00 92.62 184 TYR A O 1
ATOM 1406 N N . SER A 1 185 ? 4.260 8.209 -9.748 1.00 94.12 185 SER A N 1
ATOM 1407 C CA . SER A 1 185 ? 5.169 8.106 -8.601 1.00 94.12 185 SER A CA 1
ATOM 1408 C C . SER A 1 185 ? 6.563 7.571 -8.967 1.00 94.12 185 SER A C 1
ATOM 1410 O O . SER A 1 185 ? 7.368 7.284 -8.085 1.00 94.12 185 SER A O 1
ATOM 1412 N N . ILE A 1 186 ? 6.916 7.516 -10.257 1.00 95.69 186 ILE A N 1
ATOM 1413 C CA . ILE A 1 186 ? 8.171 6.895 -10.727 1.00 95.69 186 ILE A CA 1
ATOM 1414 C C . ILE A 1 186 ? 9.450 7.556 -10.175 1.00 95.69 186 ILE A C 1
ATOM 1416 O O . ILE A 1 186 ? 10.452 6.886 -9.934 1.00 95.69 186 ILE A O 1
ATOM 1420 N N . CYS A 1 187 ? 9.430 8.864 -9.893 1.00 96.50 187 CYS A N 1
ATOM 1421 C CA . CYS A 1 187 ? 10.562 9.546 -9.255 1.00 96.50 187 CYS A CA 1
ATOM 1422 C C . CYS A 1 187 ? 10.756 9.134 -7.792 1.00 96.50 187 CYS A C 1
ATOM 1424 O O . CYS A 1 187 ? 11.879 9.220 -7.310 1.00 96.50 187 CYS A O 1
ATOM 1426 N N . ASN A 1 188 ? 9.714 8.688 -7.085 1.00 96.12 188 ASN A N 1
ATOM 1427 C CA . ASN A 1 188 ? 9.880 8.187 -5.720 1.00 96.12 188 ASN A CA 1
ATOM 1428 C C . ASN A 1 188 ? 10.655 6.869 -5.735 1.00 96.12 188 ASN A C 1
ATOM 1430 O O . ASN A 1 188 ? 11.559 6.703 -4.928 1.00 96.12 188 ASN A O 1
ATOM 1434 N N . VAL A 1 189 ? 10.395 5.995 -6.719 1.00 96.19 189 VAL A N 1
ATOM 1435 C CA . VAL A 1 189 ? 11.199 4.781 -6.938 1.00 96.19 189 VAL A CA 1
ATOM 1436 C C . VAL A 1 189 ? 12.672 5.153 -7.109 1.00 96.19 189 VAL A C 1
ATOM 1438 O O . VAL A 1 189 ? 13.526 4.594 -6.432 1.00 96.19 189 VAL A O 1
ATOM 1441 N N . LEU A 1 190 ? 12.969 6.145 -7.958 1.00 96.56 190 LEU A N 1
ATOM 1442 C CA . LEU A 1 190 ? 14.328 6.660 -8.155 1.00 96.56 190 LEU A CA 1
ATOM 1443 C C . LEU A 1 190 ? 14.952 7.206 -6.860 1.00 96.56 190 LEU A C 1
ATOM 1445 O O . LEU A 1 190 ? 16.141 6.998 -6.636 1.00 96.56 190 LEU A O 1
ATOM 1449 N N . VAL A 1 191 ? 14.190 7.935 -6.041 1.00 96.50 191 VAL A N 1
ATOM 1450 C CA . VAL A 1 191 ? 14.679 8.495 -4.771 1.00 96.50 191 VAL A CA 1
ATOM 1451 C C . VAL A 1 191 ? 14.973 7.388 -3.761 1.00 96.50 191 VAL A C 1
ATOM 1453 O O . VAL A 1 191 ? 16.006 7.445 -3.101 1.00 96.50 191 VAL A O 1
ATOM 1456 N N . GLU A 1 192 ? 14.101 6.386 -3.660 1.00 95.44 192 GLU A N 1
ATOM 1457 C CA . GLU A 1 192 ? 14.243 5.288 -2.702 1.00 95.44 192 GLU A CA 1
ATOM 1458 C C . GLU A 1 192 ? 15.338 4.290 -3.103 1.00 95.44 192 GLU A C 1
ATOM 1460 O O . GLU A 1 192 ? 16.120 3.877 -2.250 1.00 95.44 192 GLU A O 1
ATOM 1465 N N . THR A 1 193 ? 15.437 3.918 -4.387 1.00 94.56 193 THR A N 1
ATOM 1466 C CA . THR A 1 193 ? 16.455 2.953 -4.849 1.00 94.56 193 THR A CA 1
ATOM 1467 C C . THR A 1 193 ? 17.800 3.603 -5.195 1.00 94.56 193 THR A C 1
ATOM 1469 O O . THR A 1 193 ? 18.852 2.983 -5.054 1.00 94.56 193 THR A O 1
ATOM 1472 N N . GLY A 1 194 ? 17.806 4.866 -5.629 1.00 95.88 194 GLY A N 1
ATOM 1473 C CA . GLY A 1 194 ? 18.991 5.531 -6.171 1.00 95.88 194 GLY A CA 1
ATOM 1474 C C . GLY A 1 194 ? 19.296 5.149 -7.628 1.00 95.88 194 GLY A C 1
ATOM 1475 O O . GLY A 1 194 ? 18.922 4.089 -8.125 1.00 95.88 194 GLY A O 1
ATOM 1476 N N . ALA A 1 195 ? 19.997 6.034 -8.344 1.00 95.75 195 ALA A N 1
ATOM 1477 C CA . ALA A 1 195 ? 20.259 5.859 -9.777 1.00 95.75 195 ALA A CA 1
ATOM 1478 C C . ALA A 1 195 ? 21.115 4.616 -10.088 1.00 95.75 195 ALA A C 1
ATOM 1480 O O . ALA A 1 195 ? 20.838 3.919 -11.060 1.00 95.75 195 ALA A O 1
ATOM 1481 N N . ASP A 1 196 ? 22.104 4.303 -9.249 1.00 94.88 196 ASP A N 1
ATOM 1482 C CA . ASP A 1 196 ? 23.060 3.215 -9.501 1.00 94.88 196 ASP A CA 1
ATOM 1483 C C . ASP A 1 196 ? 22.387 1.833 -9.526 1.00 94.88 196 ASP A C 1
ATOM 1485 O O . ASP A 1 196 ? 22.726 0.980 -10.350 1.00 94.88 196 ASP A O 1
ATOM 1489 N N . ASN A 1 197 ? 21.366 1.627 -8.685 1.00 94.50 197 ASN A N 1
ATOM 1490 C CA . ASN A 1 197 ? 20.580 0.391 -8.665 1.00 94.50 197 ASN A CA 1
ATOM 1491 C C . ASN A 1 197 ? 19.715 0.208 -9.920 1.00 94.50 197 ASN A C 1
ATOM 1493 O O . ASN A 1 197 ? 19.400 -0.927 -10.272 1.00 94.50 197 ASN A O 1
ATOM 1497 N N . ILE A 1 198 ? 19.359 1.295 -10.609 1.00 95.69 198 ILE A N 1
ATOM 1498 C CA . ILE A 1 198 ? 18.663 1.244 -11.902 1.00 95.69 198 ILE A CA 1
ATOM 1499 C C . ILE A 1 198 ? 19.678 0.999 -13.024 1.00 95.69 198 ILE A C 1
ATOM 1501 O O . ILE A 1 198 ? 19.481 0.111 -13.851 1.00 95.69 198 ILE A O 1
ATOM 1505 N N . LEU A 1 199 ? 20.784 1.754 -13.030 1.00 95.31 199 LEU A N 1
ATOM 1506 C CA . LEU A 1 199 ? 21.806 1.721 -14.082 1.00 95.31 199 LEU A CA 1
ATOM 1507 C C . LEU A 1 199 ? 22.409 0.327 -14.287 1.00 95.31 199 LEU A C 1
ATOM 1509 O O . LEU A 1 199 ? 22.629 -0.072 -15.426 1.00 95.31 199 LEU A O 1
ATOM 1513 N N . ARG A 1 200 ? 22.617 -0.445 -13.213 1.00 94.31 200 ARG A N 1
ATOM 1514 C CA . ARG A 1 200 ? 23.199 -1.800 -13.291 1.00 94.31 200 ARG A CA 1
ATOM 1515 C C . ARG A 1 200 ? 22.414 -2.791 -14.160 1.00 94.31 200 ARG A C 1
ATOM 1517 O O . ARG A 1 200 ? 22.963 -3.820 -14.540 1.00 94.31 200 ARG A O 1
ATOM 1524 N N . TRP A 1 201 ? 21.129 -2.531 -14.413 1.00 94.44 201 TRP A N 1
ATOM 1525 C CA . TRP A 1 201 ? 20.280 -3.403 -15.228 1.00 94.44 201 TRP A CA 1
ATOM 1526 C C . TRP A 1 201 ? 20.317 -3.057 -16.714 1.00 94.44 201 TRP A C 1
ATOM 1528 O O . TRP A 1 201 ? 19.814 -3.829 -17.530 1.00 94.44 201 TRP A O 1
ATOM 1538 N N . LEU A 1 202 ? 20.875 -1.902 -17.073 1.00 95.25 202 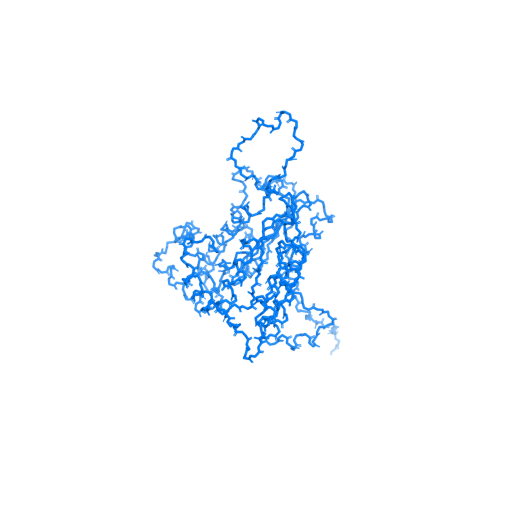LEU A N 1
ATOM 1539 C CA . LEU A 1 202 ? 20.883 -1.435 -18.449 1.00 95.25 202 LEU A CA 1
ATOM 1540 C C . LEU A 1 202 ? 22.042 -2.083 -19.216 1.00 95.25 202 LEU A C 1
ATOM 1542 O O . LEU A 1 202 ? 23.183 -2.043 -18.757 1.00 95.25 202 LEU A O 1
ATOM 1546 N N . PRO A 1 203 ? 21.795 -2.641 -20.415 1.00 94.75 203 PRO A N 1
ATOM 1547 C CA . PRO A 1 203 ? 22.845 -3.216 -21.255 1.00 94.75 203 PRO A CA 1
ATOM 1548 C C . PRO A 1 203 ? 23.637 -2.146 -22.030 1.00 94.75 203 PRO A C 1
ATOM 1550 O O . PRO A 1 203 ? 24.329 -2.462 -22.995 1.00 94.75 203 PRO A O 1
ATOM 1553 N N . PHE A 1 204 ? 23.499 -0.876 -21.650 1.00 95.62 204 PHE A N 1
ATOM 1554 C CA . PHE A 1 204 ? 24.134 0.277 -22.274 1.00 95.62 204 PHE A CA 1
ATOM 1555 C C . PHE A 1 204 ? 24.477 1.324 -21.214 1.00 95.62 204 PHE A C 1
ATOM 1557 O O . PHE A 1 204 ? 23.913 1.344 -20.120 1.00 95.62 204 PHE A O 1
ATOM 1564 N N . THR A 1 205 ? 25.404 2.212 -21.554 1.00 95.31 205 THR A N 1
ATOM 1565 C CA . THR A 1 205 ? 25.813 3.315 -20.684 1.00 95.31 205 THR A CA 1
ATOM 1566 C C . THR A 1 205 ? 24.919 4.527 -20.916 1.00 95.31 205 THR A C 1
ATOM 1568 O O . THR A 1 205 ? 24.688 4.920 -22.056 1.00 95.31 205 THR A O 1
ATOM 1571 N N . ILE A 1 206 ? 24.443 5.133 -19.832 1.00 95.81 206 ILE A N 1
ATOM 1572 C CA . ILE A 1 206 ? 23.694 6.391 -19.840 1.00 95.81 206 ILE A CA 1
ATOM 1573 C C . ILE A 1 206 ? 24.164 7.249 -18.668 1.00 95.81 206 ILE A C 1
ATOM 1575 O O . ILE A 1 206 ? 24.396 6.744 -17.567 1.00 95.81 206 ILE A O 1
ATOM 1579 N N . GLU A 1 207 ? 24.295 8.553 -18.895 1.00 95.75 207 GLU A N 1
ATOM 1580 C CA . GLU A 1 207 ? 24.675 9.486 -17.838 1.00 95.75 207 GLU A CA 1
ATOM 1581 C C . GLU A 1 207 ? 23.576 9.562 -16.760 1.00 95.75 207 GLU A C 1
ATOM 1583 O O . GLU A 1 207 ? 22.392 9.710 -17.093 1.00 95.75 207 GLU A O 1
ATOM 1588 N N . PRO A 1 208 ? 23.913 9.551 -15.454 1.00 94.25 208 PRO A N 1
ATOM 1589 C CA . PRO A 1 208 ? 22.912 9.607 -14.386 1.00 94.25 208 PRO A CA 1
ATOM 1590 C C . PRO A 1 208 ? 21.981 10.823 -14.480 1.00 94.25 208 PRO A C 1
ATOM 1592 O O . PRO A 1 208 ? 20.814 10.753 -14.092 1.00 94.25 208 PRO A O 1
ATOM 1595 N N . ALA A 1 209 ? 22.478 11.953 -14.990 1.00 96.25 209 ALA A N 1
ATOM 1596 C CA . ALA A 1 209 ? 21.669 13.149 -15.218 1.00 96.25 209 ALA A CA 1
ATOM 1597 C C . ALA A 1 209 ? 20.612 12.937 -16.317 1.00 96.25 209 ALA A C 1
ATOM 1599 O O . ALA A 1 209 ? 19.475 13.390 -16.170 1.00 96.25 209 ALA A O 1
ATOM 1600 N N . GLU A 1 210 ? 20.961 12.215 -17.382 1.00 96.44 210 GLU A N 1
ATOM 1601 C CA . GLU A 1 210 ? 20.040 11.889 -18.468 1.00 96.44 210 GLU A CA 1
ATOM 1602 C C . GLU A 1 210 ? 18.954 10.916 -17.995 1.00 96.44 210 GLU A C 1
ATOM 1604 O O . GLU A 1 210 ? 17.768 11.189 -18.196 1.00 96.44 210 GLU A O 1
ATOM 1609 N N . LEU A 1 211 ? 19.329 9.852 -17.273 1.00 96.62 211 LEU A N 1
ATOM 1610 C CA . LEU A 1 211 ? 18.376 8.915 -16.667 1.00 96.62 211 LEU A CA 1
ATOM 1611 C C . LEU A 1 211 ? 17.346 9.657 -15.800 1.00 96.62 211 LEU A C 1
ATOM 1613 O O . LEU A 1 211 ? 16.137 9.487 -15.968 1.00 96.62 211 LEU A O 1
ATOM 1617 N N . LYS A 1 212 ? 17.814 10.543 -14.909 1.00 96.75 212 LYS A N 1
ATOM 1618 C CA . LYS A 1 212 ? 16.943 11.364 -14.049 1.00 96.75 212 LYS A CA 1
ATOM 1619 C C . LYS A 1 212 ? 15.982 12.229 -14.865 1.00 96.75 212 LYS A C 1
ATOM 1621 O O . LYS A 1 212 ? 14.818 12.362 -14.490 1.00 96.75 212 LYS A O 1
ATOM 1626 N N . ASN A 1 213 ? 16.442 12.815 -15.969 1.00 96.44 213 ASN A N 1
ATOM 1627 C CA . ASN A 1 213 ? 15.596 13.634 -16.835 1.00 96.44 213 ASN A CA 1
ATOM 1628 C C . ASN A 1 213 ? 14.525 12.800 -17.549 1.00 96.44 213 ASN A C 1
ATOM 1630 O O . ASN A 1 213 ? 13.366 13.216 -17.573 1.00 96.44 213 ASN A O 1
ATOM 1634 N N . ARG A 1 214 ? 14.863 11.608 -18.058 1.00 95.44 214 ARG A N 1
ATOM 1635 C CA . ARG A 1 214 ? 13.886 10.693 -18.677 1.00 95.44 214 ARG A CA 1
ATOM 1636 C C . ARG A 1 214 ? 12.796 10.270 -17.679 1.00 95.44 214 ARG A C 1
ATOM 1638 O O . ARG A 1 214 ? 11.611 10.390 -17.984 1.00 95.44 214 ARG A O 1
ATOM 1645 N N . ILE A 1 215 ? 13.179 9.907 -16.451 1.00 95.75 215 ILE A N 1
ATOM 1646 C CA . ILE A 1 215 ? 12.248 9.549 -15.360 1.00 95.75 215 ILE A CA 1
ATOM 1647 C C . ILE A 1 215 ? 11.317 10.721 -15.005 1.00 95.75 215 ILE A C 1
ATOM 1649 O O . ILE A 1 215 ? 10.102 10.550 -14.896 1.00 95.75 215 ILE A O 1
ATOM 1653 N N . ARG A 1 216 ? 11.859 11.939 -14.872 1.00 95.56 216 ARG A N 1
ATOM 1654 C CA . ARG A 1 216 ? 11.054 13.145 -14.601 1.00 95.56 216 ARG A CA 1
ATOM 1655 C C . ARG A 1 216 ? 10.071 13.446 -15.728 1.00 95.56 216 ARG A C 1
ATOM 1657 O O . ARG A 1 216 ? 8.918 13.774 -15.456 1.00 95.56 216 ARG A O 1
ATOM 1664 N N . ASN A 1 217 ? 10.498 13.300 -16.981 1.00 94.69 217 ASN A N 1
ATOM 1665 C CA . ASN A 1 217 ? 9.628 13.503 -18.137 1.00 94.69 217 ASN A CA 1
ATOM 1666 C C . ASN A 1 217 ? 8.454 12.515 -18.142 1.00 94.69 217 ASN A C 1
ATOM 1668 O O . ASN A 1 217 ? 7.323 12.933 -18.392 1.00 94.69 217 ASN A O 1
ATOM 1672 N N . LYS A 1 218 ? 8.698 11.244 -17.793 1.00 94.25 218 LYS A N 1
ATOM 1673 C CA . LYS A 1 218 ? 7.643 10.235 -17.612 1.00 94.25 218 LYS A CA 1
ATOM 1674 C C . LYS A 1 218 ? 6.655 10.626 -16.511 1.00 94.25 218 LYS A C 1
ATOM 1676 O O . LYS A 1 218 ? 5.454 10.530 -16.724 1.00 94.25 218 LYS A O 1
ATOM 1681 N N . MET A 1 219 ? 7.129 11.124 -15.366 1.00 94.50 219 MET A N 1
ATOM 1682 C CA . MET A 1 219 ? 6.243 11.578 -14.283 1.00 94.50 219 MET A CA 1
ATOM 1683 C C . MET A 1 219 ? 5.343 12.749 -14.704 1.00 94.50 219 MET A C 1
ATOM 1685 O O . MET A 1 219 ? 4.165 12.775 -14.358 1.00 94.50 219 MET A O 1
ATOM 1689 N N . ILE A 1 220 ? 5.883 13.712 -15.459 1.00 94.94 220 ILE A N 1
ATOM 1690 C CA . ILE A 1 220 ? 5.123 14.876 -15.951 1.00 94.94 220 ILE A CA 1
ATOM 1691 C C . ILE A 1 220 ? 4.116 14.462 -17.037 1.00 94.94 220 ILE A C 1
ATOM 1693 O O . ILE A 1 220 ? 3.072 15.096 -17.190 1.00 94.94 220 ILE A O 1
ATOM 1697 N N . ARG A 1 221 ? 4.409 13.396 -17.791 1.00 94.56 221 ARG A N 1
ATOM 1698 C CA . ARG A 1 221 ? 3.551 12.852 -18.854 1.00 94.56 221 ARG A CA 1
ATOM 1699 C C . ARG A 1 221 ? 3.220 11.379 -18.571 1.00 94.56 221 ARG A C 1
ATOM 1701 O O . ARG A 1 221 ? 3.665 10.503 -19.305 1.00 94.56 221 ARG A O 1
ATOM 1708 N N . PRO A 1 222 ? 2.421 11.087 -17.531 1.00 91.88 222 PRO A N 1
ATOM 1709 C CA . PRO A 1 222 ? 2.261 9.731 -16.996 1.00 91.88 222 PRO A CA 1
ATOM 1710 C C . PRO A 1 222 ? 1.588 8.749 -17.964 1.00 91.88 222 PRO A C 1
ATOM 1712 O O . PRO A 1 222 ? 1.656 7.544 -17.753 1.00 91.88 222 PRO A O 1
ATOM 1715 N N . THR A 1 223 ? 0.947 9.245 -19.022 1.00 91.06 223 THR A N 1
ATOM 1716 C CA . THR A 1 223 ? 0.264 8.435 -20.038 1.00 91.06 223 THR A CA 1
ATOM 1717 C C . THR A 1 223 ? 1.149 8.062 -21.227 1.00 91.06 223 THR A C 1
ATOM 1719 O O . THR A 1 223 ? 0.676 7.371 -22.129 1.00 91.06 223 THR A O 1
ATOM 1722 N N . THR A 1 224 ? 2.409 8.512 -21.278 1.00 91.00 224 THR A N 1
ATOM 1723 C CA . THR A 1 224 ? 3.323 8.094 -22.349 1.00 91.00 224 THR A CA 1
ATOM 1724 C C . THR A 1 224 ? 3.699 6.628 -22.186 1.00 91.00 224 THR A C 1
ATOM 1726 O O . THR A 1 224 ? 3.808 6.116 -21.073 1.00 91.00 224 THR A O 1
ATOM 1729 N N . ILE A 1 225 ? 3.938 5.953 -23.302 1.00 90.88 225 ILE A N 1
ATOM 1730 C CA . ILE A 1 225 ? 4.493 4.596 -23.347 1.00 90.88 225 ILE A CA 1
ATOM 1731 C C . ILE A 1 225 ? 5.936 4.665 -23.860 1.00 90.88 225 ILE A C 1
ATOM 1733 O O . ILE A 1 225 ? 6.292 5.671 -24.472 1.00 90.88 225 ILE A O 1
ATOM 1737 N N . PRO A 1 226 ? 6.785 3.650 -23.640 1.00 92.19 226 PRO A N 1
ATOM 1738 C CA . PRO A 1 226 ? 8.102 3.606 -24.267 1.00 92.19 226 PRO A CA 1
ATOM 1739 C C . PRO A 1 226 ? 8.004 3.667 -25.796 1.00 92.19 226 PRO A C 1
ATOM 1741 O O . PRO A 1 226 ? 7.337 2.837 -26.411 1.00 92.19 226 PRO A O 1
ATOM 1744 N N . HIS A 1 227 ? 8.678 4.641 -26.413 1.00 91.19 227 HIS A N 1
ATOM 1745 C CA . HIS A 1 227 ? 8.739 4.780 -27.876 1.00 91.19 227 HIS A CA 1
ATOM 1746 C C . HIS A 1 227 ? 10.026 4.189 -28.466 1.00 91.19 227 HIS A C 1
ATOM 1748 O O . HIS A 1 227 ? 10.077 3.882 -29.656 1.00 91.19 227 HIS A O 1
ATOM 1754 N N . THR A 1 228 ? 11.066 4.033 -27.643 1.00 94.19 228 THR A N 1
ATOM 1755 C CA . THR A 1 228 ? 12.360 3.462 -28.026 1.00 94.19 228 THR A CA 1
ATOM 1756 C C . THR A 1 228 ? 12.671 2.222 -27.190 1.00 94.19 228 THR A C 1
ATOM 1758 O O . THR A 1 228 ? 12.119 2.029 -26.103 1.00 94.19 228 THR A O 1
ATOM 1761 N N . LEU A 1 229 ? 13.581 1.377 -27.684 1.00 94.12 229 LEU A N 1
ATOM 1762 C CA . LEU A 1 229 ? 14.063 0.225 -26.919 1.00 94.12 229 LEU A CA 1
ATOM 1763 C C . LEU A 1 229 ? 14.789 0.660 -25.636 1.00 94.12 229 LEU A C 1
ATOM 1765 O O . LEU A 1 229 ? 14.636 0.008 -24.609 1.00 94.12 229 LEU A O 1
ATOM 1769 N N . GLU A 1 230 ? 15.537 1.765 -25.674 1.00 95.38 230 GLU A N 1
ATOM 1770 C CA . GLU A 1 230 ? 16.206 2.316 -24.489 1.00 95.38 230 GLU A CA 1
ATOM 1771 C C . GLU A 1 230 ? 15.203 2.717 -23.407 1.00 95.38 230 GLU A C 1
ATOM 1773 O O . GLU A 1 230 ? 15.368 2.327 -22.254 1.00 95.38 230 GLU A O 1
ATOM 1778 N N . ASP A 1 231 ? 14.139 3.441 -23.775 1.00 94.69 231 ASP A N 1
ATOM 1779 C CA . ASP A 1 231 ? 13.098 3.842 -22.822 1.00 94.69 231 ASP A CA 1
ATOM 1780 C C . ASP A 1 231 ? 12.406 2.619 -22.218 1.00 94.69 231 ASP A C 1
ATOM 1782 O O . ASP A 1 231 ? 12.139 2.589 -21.018 1.00 94.69 231 ASP A O 1
ATOM 1786 N N . LEU A 1 232 ? 12.161 1.585 -23.031 1.00 95.06 232 LEU A N 1
ATOM 1787 C CA . LEU A 1 232 ? 11.576 0.338 -22.550 1.00 95.06 232 LEU A CA 1
ATOM 1788 C C . LEU A 1 232 ? 12.490 -0.329 -21.518 1.00 95.06 232 LEU A C 1
ATOM 1790 O O . LEU A 1 232 ? 12.017 -0.729 -20.460 1.00 95.06 232 LEU A O 1
ATOM 1794 N N . LEU A 1 233 ? 13.787 -0.440 -21.807 1.00 95.56 233 LEU A N 1
ATOM 1795 C CA . LEU A 1 233 ? 14.757 -1.056 -20.899 1.00 95.56 233 LEU A CA 1
ATOM 1796 C C . LEU A 1 233 ? 14.915 -0.251 -19.601 1.00 95.56 233 LEU A C 1
ATOM 1798 O O . LEU A 1 233 ? 15.014 -0.845 -18.529 1.00 95.56 233 LEU A O 1
ATOM 1802 N N . ILE A 1 234 ? 14.865 1.082 -19.678 1.00 96.12 234 ILE A N 1
ATOM 1803 C CA . ILE A 1 234 ? 14.845 1.962 -18.504 1.00 96.12 234 ILE A CA 1
ATOM 1804 C C . ILE A 1 234 ? 13.587 1.722 -17.665 1.00 96.12 234 ILE A C 1
ATOM 1806 O O . ILE A 1 234 ? 13.695 1.517 -16.457 1.00 96.12 234 ILE A O 1
ATOM 1810 N N . GLU A 1 235 ? 12.398 1.701 -18.274 1.00 95.62 235 GLU A N 1
ATOM 1811 C CA . GLU A 1 235 ? 11.156 1.433 -17.542 1.00 95.62 235 GLU A CA 1
ATOM 1812 C C . GLU A 1 235 ? 11.145 0.022 -16.928 1.00 95.62 235 GLU A C 1
ATOM 1814 O O . GLU A 1 235 ? 10.721 -0.135 -15.786 1.00 95.62 235 GLU A O 1
ATOM 1819 N N . GLN A 1 236 ? 11.679 -0.995 -17.611 1.00 95.69 236 GLN A N 1
ATOM 1820 C CA . GLN A 1 236 ? 11.811 -2.350 -17.055 1.00 95.69 236 GLN A CA 1
ATOM 1821 C C . GLN A 1 236 ? 12.792 -2.404 -15.871 1.00 95.69 236 GLN A C 1
ATOM 1823 O O . GLN A 1 236 ? 12.495 -3.038 -14.857 1.00 95.69 236 GLN A O 1
ATOM 1828 N N . ALA A 1 237 ? 13.925 -1.700 -15.955 1.00 95.75 237 ALA A N 1
ATOM 1829 C CA . ALA A 1 237 ? 14.878 -1.587 -14.851 1.00 95.75 237 ALA A CA 1
ATOM 1830 C C . ALA A 1 237 ? 14.251 -0.910 -13.620 1.00 95.75 237 ALA A C 1
ATOM 1832 O O . ALA A 1 237 ? 14.445 -1.362 -12.492 1.00 95.75 237 ALA A O 1
ATOM 1833 N N . ILE A 1 238 ? 13.454 0.142 -13.829 1.00 96.44 238 ILE A N 1
ATOM 1834 C CA . ILE A 1 238 ? 12.753 0.839 -12.745 1.00 96.44 238 ILE A CA 1
ATOM 1835 C C . ILE A 1 238 ? 11.642 -0.034 -12.152 1.00 96.44 238 ILE A C 1
ATOM 1837 O O . ILE A 1 238 ? 11.520 -0.087 -10.930 1.00 96.44 238 ILE A O 1
ATOM 1841 N N . ALA A 1 239 ? 10.869 -0.748 -12.980 1.00 96.31 239 ALA A N 1
ATOM 1842 C CA . ALA A 1 239 ? 9.827 -1.667 -12.512 1.00 96.31 239 ALA A CA 1
ATOM 1843 C C . ALA A 1 239 ? 10.405 -2.725 -11.575 1.00 96.31 239 ALA A C 1
ATOM 1845 O O . ALA A 1 239 ? 9.860 -2.962 -10.499 1.00 96.31 239 ALA A O 1
ATOM 1846 N N . ARG A 1 240 ? 11.564 -3.281 -11.932 1.00 95.12 240 ARG A N 1
ATOM 1847 C CA . ARG A 1 240 ? 12.282 -4.241 -11.096 1.00 95.12 240 ARG A CA 1
ATOM 1848 C C . ARG A 1 240 ? 12.681 -3.668 -9.736 1.00 95.12 240 ARG A C 1
ATOM 1850 O O . ARG A 1 240 ? 12.535 -4.339 -8.716 1.00 95.12 240 ARG A O 1
ATOM 1857 N N . GLU A 1 241 ? 13.179 -2.434 -9.693 1.00 95.44 241 GLU A N 1
ATOM 1858 C CA . GLU A 1 241 ? 13.520 -1.773 -8.428 1.00 95.44 241 GLU A CA 1
ATOM 1859 C C . GLU A 1 241 ? 12.272 -1.434 -7.598 1.00 95.44 241 GLU A C 1
ATOM 1861 O O . GLU A 1 241 ? 12.263 -1.673 -6.390 1.00 95.44 241 GLU A O 1
ATOM 1866 N N . ALA A 1 242 ? 11.194 -0.965 -8.233 1.00 96.25 242 ALA A N 1
ATOM 1867 C CA . ALA A 1 242 ? 9.921 -0.682 -7.569 1.00 96.25 242 ALA A CA 1
ATOM 1868 C C . ALA A 1 242 ? 9.326 -1.938 -6.917 1.00 96.25 242 ALA A C 1
ATOM 1870 O O . ALA A 1 242 ? 8.919 -1.911 -5.756 1.00 96.25 242 ALA A O 1
ATOM 1871 N N . LEU A 1 243 ? 9.316 -3.047 -7.655 1.00 95.94 243 LEU A N 1
ATOM 1872 C CA . LEU A 1 243 ? 8.861 -4.351 -7.185 1.00 95.94 243 LEU A CA 1
ATOM 1873 C C . LEU A 1 243 ? 9.754 -4.872 -6.055 1.00 95.94 243 LEU A C 1
ATOM 1875 O O . LEU A 1 243 ? 9.248 -5.306 -5.023 1.00 95.94 243 LEU A O 1
ATOM 1879 N N . SER A 1 244 ? 11.078 -4.750 -6.180 1.00 93.88 244 SER A N 1
ATOM 1880 C CA . SER A 1 244 ? 12.008 -5.120 -5.108 1.00 93.88 244 SER A CA 1
ATOM 1881 C C . SER A 1 244 ? 11.756 -4.354 -3.808 1.00 93.88 244 SER A C 1
ATOM 1883 O O . SER A 1 244 ? 11.766 -4.966 -2.740 1.00 93.88 244 SER A O 1
ATOM 1885 N N . LEU A 1 245 ? 11.545 -3.039 -3.884 1.00 94.94 245 LEU A N 1
ATOM 1886 C CA . LEU A 1 245 ? 11.246 -2.205 -2.719 1.00 94.94 245 LEU A CA 1
ATOM 1887 C C . LEU A 1 245 ? 9.886 -2.569 -2.111 1.00 94.94 245 LEU A C 1
ATOM 1889 O O . LEU A 1 245 ? 9.780 -2.772 -0.901 1.00 94.94 245 LEU A O 1
ATOM 1893 N N . ALA A 1 246 ? 8.855 -2.712 -2.949 1.00 95.56 246 ALA A N 1
ATOM 1894 C CA . ALA A 1 246 ? 7.515 -3.070 -2.497 1.00 95.56 246 ALA A CA 1
ATOM 1895 C C . ALA A 1 246 ? 7.484 -4.448 -1.821 1.00 95.56 246 ALA A C 1
ATOM 1897 O O . ALA A 1 246 ? 6.841 -4.607 -0.785 1.00 95.56 246 ALA A O 1
ATOM 1898 N N . PHE A 1 247 ? 8.219 -5.421 -2.356 1.00 94.94 247 PHE A N 1
ATOM 1899 C CA . PHE A 1 247 ? 8.322 -6.749 -1.769 1.00 94.94 247 PHE A CA 1
ATOM 1900 C C . PHE A 1 247 ? 9.101 -6.753 -0.450 1.00 94.94 247 PHE A C 1
ATOM 1902 O O . PHE A 1 247 ? 8.664 -7.372 0.518 1.00 94.94 247 PHE A O 1
ATOM 1909 N N . ALA A 1 248 ? 10.212 -6.015 -0.359 1.00 93.00 248 ALA A N 1
ATOM 1910 C CA . ALA A 1 248 ? 10.944 -5.868 0.900 1.00 93.00 248 ALA A CA 1
ATOM 1911 C C . ALA A 1 248 ? 10.046 -5.281 2.001 1.00 93.00 248 ALA A C 1
ATOM 1913 O O . ALA A 1 248 ? 9.988 -5.817 3.107 1.00 93.00 248 ALA A O 1
ATOM 1914 N N . HIS A 1 249 ? 9.280 -4.238 1.673 1.00 92.50 249 HIS A N 1
ATOM 1915 C CA . HIS A 1 249 ? 8.292 -3.659 2.578 1.00 92.50 249 HIS A CA 1
ATOM 1916 C C . HIS A 1 249 ? 7.198 -4.671 2.949 1.00 92.50 249 HIS A C 1
ATOM 1918 O O . HIS A 1 249 ? 6.863 -4.803 4.127 1.00 92.50 249 HIS A O 1
ATOM 1924 N N . HIS A 1 250 ? 6.703 -5.453 1.986 1.00 94.25 250 HIS A N 1
ATOM 1925 C CA . HIS A 1 250 ? 5.729 -6.510 2.247 1.00 94.25 250 HIS A CA 1
ATOM 1926 C C . HIS A 1 250 ? 6.221 -7.503 3.305 1.00 94.25 250 HIS A C 1
ATOM 1928 O O . HIS A 1 250 ? 5.500 -7.774 4.262 1.00 94.25 250 HIS A O 1
ATOM 1934 N N . LYS A 1 251 ? 7.472 -7.972 3.202 1.00 92.69 251 LYS A N 1
ATOM 1935 C CA . LYS A 1 251 ? 8.058 -8.915 4.170 1.00 92.69 251 LYS A CA 1
ATOM 1936 C C . LYS A 1 251 ? 8.132 -8.355 5.594 1.00 92.69 251 LYS A C 1
ATOM 1938 O O . LYS A 1 251 ? 7.979 -9.115 6.542 1.00 92.69 251 LYS A O 1
ATOM 1943 N N . THR A 1 252 ? 8.307 -7.041 5.759 1.00 90.19 252 THR A N 1
ATOM 1944 C CA . THR A 1 252 ? 8.294 -6.407 7.095 1.00 90.19 252 THR A CA 1
ATOM 1945 C C . THR A 1 252 ? 6.905 -6.321 7.730 1.00 90.19 252 THR A C 1
ATOM 1947 O O . THR A 1 252 ? 6.799 -6.183 8.944 1.00 90.19 252 THR A O 1
ATOM 1950 N N . LEU A 1 253 ? 5.839 -6.392 6.927 1.00 87.81 253 LEU A N 1
ATOM 1951 C CA . LEU A 1 253 ? 4.454 -6.259 7.389 1.00 87.81 253 LEU A CA 1
ATOM 1952 C C . LEU A 1 253 ? 3.715 -7.599 7.443 1.00 87.81 253 LEU A C 1
ATOM 1954 O O . LEU A 1 253 ? 2.819 -7.778 8.265 1.00 87.81 253 LEU A O 1
ATOM 1958 N N . ALA A 1 254 ? 4.077 -8.542 6.576 1.00 87.62 254 ALA A N 1
ATOM 1959 C CA . ALA A 1 254 ? 3.601 -9.916 6.607 1.00 87.62 254 ALA A CA 1
ATOM 1960 C C . ALA A 1 254 ? 4.383 -10.700 7.671 1.00 87.62 254 ALA A C 1
ATOM 1962 O O . ALA A 1 254 ? 5.233 -11.526 7.349 1.00 87.62 254 ALA A O 1
ATOM 1963 N N . VAL A 1 255 ? 4.133 -10.388 8.942 1.00 84.44 255 VAL A N 1
ATOM 1964 C CA . VAL A 1 255 ? 4.723 -11.038 10.122 1.00 84.44 255 VAL A CA 1
ATOM 1965 C C . VAL A 1 255 ? 3.615 -11.614 11.005 1.00 84.44 255 VAL A C 1
ATOM 1967 O O . VAL A 1 255 ? 2.463 -11.183 10.939 1.00 84.44 255 VAL A O 1
ATOM 1970 N N . GLY A 1 256 ? 3.950 -12.597 11.842 1.00 74.50 256 GLY A N 1
ATOM 1971 C CA . GLY A 1 256 ? 3.013 -13.131 12.834 1.00 74.50 256 GLY A CA 1
ATOM 1972 C C . GLY A 1 256 ? 2.602 -12.097 13.896 1.00 74.50 256 GLY A C 1
ATOM 1973 O O . GLY A 1 256 ? 3.291 -11.102 14.126 1.00 74.50 256 GLY A O 1
ATOM 1974 N N . LEU A 1 257 ? 1.484 -12.349 14.587 1.00 65.44 257 LEU A N 1
ATOM 1975 C CA . LEU A 1 257 ? 0.969 -11.467 15.643 1.00 65.44 257 LEU A CA 1
ATOM 1976 C C . LEU A 1 257 ? 1.976 -11.299 16.795 1.00 65.44 257 LEU A C 1
ATOM 1978 O O . LEU A 1 257 ? 2.404 -12.268 17.429 1.00 65.44 257 LEU A O 1
ATOM 1982 N N . ARG A 1 258 ? 2.307 -10.042 17.114 1.00 58.62 258 ARG A N 1
ATOM 1983 C CA . ARG A 1 258 ? 3.161 -9.688 18.257 1.00 58.62 258 ARG A CA 1
ATOM 1984 C C . ARG A 1 258 ? 2.427 -9.948 19.577 1.00 58.62 258 ARG A C 1
ATOM 1986 O O . ARG A 1 258 ? 1.362 -9.382 19.806 1.00 58.62 258 ARG A O 1
ATOM 1993 N N . GLY A 1 259 ? 3.042 -10.726 20.469 1.00 50.78 259 GLY A N 1
ATOM 1994 C CA . GLY A 1 259 ? 2.538 -10.973 21.829 1.00 50.78 259 GLY A CA 1
ATOM 1995 C C . GLY A 1 259 ? 1.827 -12.310 22.025 1.00 50.78 259 GLY A C 1
ATOM 1996 O O . GLY A 1 259 ? 1.542 -12.674 23.160 1.00 50.78 259 GLY A O 1
ATOM 1997 N N . VAL A 1 260 ? 1.610 -13.093 20.963 1.00 48.81 260 VAL A N 1
ATOM 1998 C CA . VAL A 1 260 ? 1.113 -14.464 21.114 1.00 48.81 260 VAL A CA 1
ATOM 1999 C C . VAL A 1 260 ? 2.203 -15.299 21.790 1.00 48.81 260 VAL A C 1
ATOM 2001 O O . VAL A 1 260 ? 3.195 -15.675 21.157 1.00 48.81 260 VAL A O 1
ATOM 2004 N N . GLN A 1 261 ? 2.027 -15.609 23.079 1.00 40.97 261 GLN A N 1
ATOM 2005 C CA . GLN A 1 261 ? 2.717 -16.736 23.700 1.00 40.97 261 GLN A CA 1
ATOM 2006 C C . GLN A 1 261 ? 2.265 -17.997 22.961 1.00 40.97 261 GLN A C 1
ATOM 2008 O O . GLN A 1 261 ? 1.260 -18.614 23.304 1.00 40.97 261 GLN A O 1
ATOM 2013 N N . ARG A 1 262 ? 2.991 -18.384 21.907 1.00 47.44 262 ARG A N 1
ATOM 2014 C CA . ARG A 1 262 ? 2.901 -19.755 21.400 1.00 47.44 262 ARG A CA 1
ATOM 2015 C C . ARG A 1 262 ? 3.192 -20.656 22.609 1.00 47.44 262 ARG A C 1
ATOM 2017 O O . ARG A 1 262 ? 4.192 -20.435 23.293 1.00 47.44 262 ARG A O 1
ATOM 2024 N N . GLN A 1 263 ? 2.326 -21.624 22.907 1.00 40.09 263 GLN A N 1
ATOM 2025 C CA . GLN A 1 263 ? 2.677 -22.716 23.818 1.00 40.09 263 GLN A CA 1
ATOM 2026 C C . GLN A 1 263 ? 3.841 -23.471 23.168 1.00 40.09 263 GLN A C 1
ATOM 2028 O O . GLN A 1 263 ? 3.627 -24.308 22.300 1.00 40.09 263 GLN A O 1
ATOM 2033 N N . ARG A 1 264 ? 5.075 -23.088 23.504 1.00 44.59 264 ARG A N 1
ATOM 2034 C CA . ARG A 1 264 ? 6.287 -23.629 22.886 1.00 44.59 264 ARG A CA 1
ATOM 2035 C C . ARG A 1 264 ? 6.872 -24.715 23.767 1.00 44.59 264 ARG A C 1
ATOM 2037 O O . ARG A 1 264 ? 7.025 -24.541 24.977 1.00 44.59 264 ARG A O 1
ATOM 2044 N N . THR A 1 265 ? 7.248 -25.824 23.149 1.00 50.91 265 THR A N 1
ATOM 2045 C CA . THR A 1 265 ? 8.126 -26.817 23.771 1.00 50.91 265 THR A CA 1
ATOM 2046 C C . THR A 1 265 ? 9.540 -26.253 23.928 1.00 50.91 265 THR A C 1
ATOM 2048 O O . THR A 1 265 ? 9.994 -25.465 23.102 1.00 50.91 265 THR A O 1
ATOM 2051 N N . ILE A 1 266 ? 10.260 -26.684 24.969 1.00 51.81 266 ILE A N 1
ATOM 2052 C CA . ILE A 1 266 ? 11.598 -26.189 25.365 1.00 51.81 266 ILE A CA 1
ATOM 2053 C C . ILE A 1 266 ? 12.611 -26.179 24.194 1.00 51.81 266 ILE A C 1
ATOM 2055 O O . ILE A 1 266 ? 13.501 -25.333 24.164 1.00 51.81 266 ILE A O 1
ATOM 2059 N N . GLY A 1 267 ? 12.451 -27.063 23.200 1.00 52.59 267 GLY A N 1
ATOM 2060 C CA . GLY A 1 267 ? 13.304 -27.119 22.004 1.00 52.59 267 GLY A CA 1
ATOM 2061 C C . GLY A 1 267 ? 13.145 -25.944 21.027 1.00 52.59 267 GLY A C 1
ATOM 2062 O O . GLY A 1 267 ? 14.121 -25.538 20.406 1.00 52.59 267 GLY A O 1
ATOM 2063 N N . GLU A 1 268 ? 11.958 -25.340 20.935 1.00 48.62 268 GLU A N 1
ATOM 2064 C CA . GLU A 1 268 ? 11.679 -24.218 20.018 1.00 48.62 268 GLU A CA 1
ATOM 2065 C C . GLU A 1 268 ? 12.199 -22.875 20.555 1.00 48.62 268 GLU A C 1
ATOM 2067 O O . GLU A 1 268 ? 12.340 -21.906 19.811 1.00 48.62 268 GLU A O 1
ATOM 2072 N N . ALA A 1 269 ? 12.508 -22.804 21.853 1.00 52.19 269 ALA A N 1
ATOM 2073 C CA . ALA A 1 269 ? 13.078 -21.615 22.480 1.00 52.19 269 ALA A CA 1
ATOM 2074 C C . ALA A 1 269 ? 14.558 -21.394 22.106 1.00 52.19 269 ALA A C 1
ATOM 2076 O O . ALA A 1 269 ? 15.037 -20.265 22.163 1.00 52.19 269 ALA A O 1
ATOM 2077 N N . PHE A 1 270 ? 15.277 -22.448 21.701 1.00 46.53 270 PHE A N 1
ATOM 2078 C CA . PHE A 1 270 ? 16.713 -22.387 21.398 1.00 46.53 270 PHE A CA 1
ATOM 2079 C C . PHE A 1 270 ? 17.044 -22.088 19.928 1.00 46.53 270 PHE A C 1
ATOM 2081 O O . PHE A 1 270 ? 18.186 -21.753 19.631 1.00 46.53 270 PHE A O 1
ATOM 2088 N N . GLN A 1 271 ? 16.071 -22.168 19.012 1.00 49.81 271 GLN A N 1
ATOM 2089 C CA . GLN A 1 271 ? 16.274 -21.852 17.589 1.00 49.81 271 GLN A CA 1
ATOM 2090 C C . GLN A 1 271 ? 16.062 -20.370 17.243 1.00 49.81 271 GLN A C 1
ATOM 2092 O O . GLN A 1 271 ? 16.190 -19.992 16.080 1.00 49.81 271 GLN A O 1
ATOM 2097 N N . GLN A 1 272 ? 15.763 -19.507 18.220 1.00 44.06 272 GLN A N 1
ATOM 2098 C CA . GLN A 1 272 ? 15.540 -18.091 17.938 1.00 44.06 272 GLN A CA 1
ATOM 2099 C C . GLN A 1 272 ? 16.839 -17.362 17.580 1.00 44.06 272 GLN A C 1
ATOM 2101 O O . GLN A 1 272 ? 17.575 -16.875 18.437 1.00 44.06 272 GLN A O 1
ATOM 2106 N N . SER A 1 273 ? 17.041 -17.205 16.274 1.00 40.38 273 SER A N 1
ATOM 2107 C CA . SER A 1 273 ? 17.723 -16.042 15.716 1.00 40.38 273 SER A CA 1
ATOM 2108 C C . SER A 1 273 ? 16.896 -14.798 16.057 1.00 40.38 273 SER A C 1
ATOM 2110 O O . SER A 1 273 ? 15.676 -14.782 15.920 1.00 40.38 273 SER A O 1
ATOM 2112 N N . SER A 1 274 ? 17.549 -13.752 16.543 1.00 37.78 274 SER A N 1
ATOM 2113 C CA . SER A 1 274 ? 16.953 -12.505 17.026 1.00 37.78 274 SER A CA 1
ATOM 2114 C C . SER A 1 274 ? 16.376 -11.630 15.897 1.00 37.78 274 SER A C 1
ATOM 2116 O O . SER A 1 274 ? 16.946 -10.587 15.574 1.00 37.78 274 SER A O 1
ATOM 2118 N N . GLY A 1 275 ? 15.262 -12.039 15.284 1.00 45.12 275 GLY A N 1
ATOM 2119 C CA . GLY A 1 275 ? 14.569 -11.276 14.242 1.00 45.12 275 GLY A CA 1
ATOM 2120 C C . GLY A 1 275 ? 13.084 -11.626 14.134 1.00 45.12 275 GLY A C 1
ATOM 2121 O O . GLY A 1 275 ? 12.675 -12.746 14.424 1.00 45.12 275 GLY A O 1
ATOM 2122 N N . GLU A 1 276 ? 12.266 -10.647 13.745 1.00 57.88 276 GLU A N 1
ATOM 2123 C CA . GLU A 1 276 ? 10.861 -10.863 13.390 1.00 57.88 276 GLU A CA 1
ATOM 2124 C C . GLU A 1 276 ? 10.808 -11.680 12.092 1.00 57.88 276 GLU A C 1
ATOM 2126 O O . GLU A 1 276 ? 11.159 -11.178 11.024 1.00 57.88 276 GLU A O 1
ATOM 2131 N N . GLU A 1 277 ? 10.429 -12.954 12.174 1.00 72.75 277 GLU A N 1
ATOM 2132 C CA . GLU A 1 277 ? 10.325 -13.801 10.987 1.00 72.75 277 GLU A CA 1
ATOM 2133 C C . GLU A 1 277 ? 9.044 -13.467 10.213 1.00 72.75 277 GLU A C 1
ATOM 2135 O O . GLU A 1 277 ? 7.921 -13.539 10.721 1.00 72.75 277 GLU A O 1
ATOM 2140 N N . THR A 1 278 ? 9.240 -13.045 8.968 1.00 86.56 278 THR A N 1
ATOM 2141 C CA . THR A 1 278 ? 8.182 -12.875 7.972 1.00 86.56 278 THR A CA 1
ATOM 2142 C C . THR A 1 278 ? 7.479 -14.202 7.692 1.00 86.56 278 THR A C 1
ATOM 2144 O O . THR A 1 278 ? 8.117 -15.248 7.646 1.00 86.56 278 THR A O 1
ATOM 2147 N N . LEU A 1 279 ? 6.170 -14.145 7.449 1.00 89.19 279 LEU A N 1
ATOM 2148 C CA . LEU A 1 279 ? 5.361 -15.274 6.981 1.00 89.19 279 LEU A CA 1
ATOM 2149 C C . LEU A 1 279 ? 5.707 -15.682 5.538 1.00 89.19 279 LEU A C 1
ATOM 2151 O O . LEU A 1 279 ? 5.250 -16.713 5.064 1.00 89.19 279 LEU A O 1
ATOM 2155 N N . VAL A 1 280 ? 6.490 -14.868 4.823 1.00 91.56 280 VAL A N 1
ATOM 2156 C CA . VAL A 1 280 ? 6.854 -15.104 3.424 1.00 91.56 280 VAL A CA 1
ATOM 2157 C C . VAL A 1 280 ? 8.129 -15.942 3.334 1.00 91.56 280 VAL A C 1
ATOM 2159 O O . VAL A 1 280 ? 9.245 -15.401 3.368 1.00 91.56 280 VAL A O 1
ATOM 2162 N N . ASP A 1 281 ? 7.962 -17.252 3.156 1.00 91.19 281 ASP A N 1
ATOM 2163 C CA . ASP A 1 281 ? 9.054 -18.186 2.879 1.00 91.19 281 ASP A CA 1
ATOM 2164 C C . ASP A 1 281 ? 9.248 -18.394 1.367 1.00 91.19 281 ASP A C 1
ATOM 2166 O O . ASP A 1 281 ? 8.493 -19.094 0.698 1.00 91.19 281 ASP A O 1
ATOM 2170 N N . MET A 1 282 ? 10.314 -17.818 0.810 1.00 90.31 282 MET A N 1
ATOM 2171 C CA . MET A 1 282 ? 10.603 -17.945 -0.624 1.00 90.31 282 MET A CA 1
ATOM 2172 C C . MET A 1 282 ? 10.974 -19.366 -1.056 1.00 90.31 282 MET A C 1
ATOM 2174 O O . MET A 1 282 ? 10.867 -19.663 -2.242 1.00 90.31 282 MET A O 1
ATOM 2178 N N . MET A 1 283 ? 11.411 -20.232 -0.136 1.00 90.19 283 MET A N 1
ATOM 2179 C CA . MET A 1 283 ? 11.710 -21.632 -0.458 1.00 90.19 283 MET A CA 1
ATOM 2180 C C . MET A 1 283 ? 10.442 -22.473 -0.597 1.00 90.19 283 MET A C 1
ATOM 2182 O O . MET A 1 283 ? 10.467 -23.496 -1.278 1.00 90.19 283 MET A O 1
ATOM 2186 N N . ALA A 1 284 ? 9.347 -22.029 0.021 1.00 92.75 284 ALA A N 1
ATOM 2187 C CA . ALA A 1 284 ? 8.043 -22.670 -0.046 1.00 92.75 284 ALA A CA 1
ATOM 2188 C C . ALA A 1 284 ? 7.123 -22.046 -1.110 1.00 92.75 284 ALA A C 1
ATOM 2190 O O . ALA A 1 284 ? 5.975 -22.459 -1.215 1.00 92.75 284 ALA A O 1
ATOM 2191 N N . LEU A 1 285 ? 7.589 -21.046 -1.871 1.00 94.75 285 LEU A N 1
ATOM 2192 C CA . LEU A 1 285 ? 6.803 -20.394 -2.919 1.00 94.75 285 LEU A CA 1
ATOM 2193 C C . LEU A 1 285 ? 6.595 -21.328 -4.116 1.00 94.75 285 LEU A C 1
ATOM 2195 O O . LEU A 1 285 ? 7.559 -21.753 -4.752 1.00 94.75 285 LEU A O 1
ATOM 2199 N N . GLU A 1 286 ? 5.340 -21.544 -4.495 1.00 95.31 286 GLU A N 1
ATOM 2200 C CA . GLU A 1 286 ? 4.985 -22.431 -5.608 1.00 95.31 286 GLU A CA 1
ATOM 2201 C C . GLU A 1 286 ? 4.502 -21.664 -6.839 1.00 95.31 286 GLU A C 1
ATOM 2203 O O . GLU A 1 286 ? 4.696 -22.110 -7.972 1.00 95.31 286 GLU A O 1
ATOM 2208 N N . MET A 1 287 ? 3.899 -20.488 -6.641 1.00 94.50 287 MET A N 1
ATOM 2209 C CA . MET A 1 287 ? 3.372 -19.680 -7.737 1.00 94.50 287 MET A CA 1
ATOM 2210 C C . MET A 1 287 ? 3.629 -18.188 -7.544 1.00 94.50 287 MET A C 1
ATOM 2212 O O . MET A 1 287 ? 3.413 -17.628 -6.471 1.00 94.50 287 MET A O 1
ATOM 2216 N N . LEU A 1 288 ? 4.024 -17.532 -8.635 1.00 93.50 288 LEU A N 1
ATOM 2217 C CA . LEU A 1 288 ? 4.088 -16.083 -8.735 1.00 93.50 288 LEU A CA 1
ATOM 2218 C C . LEU A 1 288 ? 3.120 -15.589 -9.815 1.00 93.50 288 LEU A C 1
ATOM 2220 O O . LEU A 1 288 ? 3.169 -16.043 -10.958 1.00 93.50 288 LEU A O 1
ATOM 2224 N N . VAL A 1 289 ? 2.268 -14.632 -9.458 1.00 93.69 289 VAL A N 1
ATOM 2225 C CA . VAL A 1 289 ? 1.316 -13.988 -10.369 1.00 93.69 289 VAL A CA 1
ATOM 2226 C C . VAL A 1 289 ? 1.670 -12.515 -10.509 1.00 93.69 289 VAL A C 1
ATOM 2228 O O . VAL A 1 289 ? 1.707 -11.789 -9.520 1.00 93.69 289 VAL A O 1
ATOM 2231 N N . GLY A 1 290 ? 1.897 -12.066 -11.741 1.00 92.50 290 GLY A N 1
ATOM 2232 C CA . GLY A 1 290 ? 2.187 -10.671 -12.062 1.00 92.50 290 GLY A CA 1
ATOM 2233 C C . GLY A 1 290 ? 1.027 -9.996 -12.791 1.00 92.50 290 GLY A C 1
ATOM 2234 O O . GLY A 1 290 ? 0.491 -10.534 -13.756 1.00 92.50 290 GLY A O 1
ATOM 2235 N N . SER A 1 291 ? 0.668 -8.799 -12.344 1.00 91.94 291 SER A N 1
ATOM 2236 C CA . SER A 1 291 ? -0.298 -7.889 -12.958 1.00 91.94 291 SER A CA 1
ATOM 2237 C C . SER A 1 291 ? 0.312 -6.491 -13.083 1.00 91.94 291 SER A C 1
ATOM 2239 O O . SER A 1 291 ? 1.246 -6.117 -12.370 1.00 91.94 291 SER A O 1
ATOM 2241 N N . GLY A 1 292 ? -0.209 -5.705 -14.021 1.00 91.19 292 GLY A N 1
ATOM 2242 C CA . GLY A 1 292 ? 0.211 -4.327 -14.238 1.00 91.19 292 GLY A CA 1
ATOM 2243 C C . GLY A 1 292 ? 0.705 -4.073 -15.653 1.00 91.19 292 GLY A C 1
ATOM 2244 O O . GLY A 1 292 ? 1.094 -4.985 -16.389 1.00 91.19 292 GLY A O 1
ATOM 2245 N N . GLY A 1 293 ? 0.683 -2.802 -16.055 1.00 90.56 293 GLY A N 1
ATOM 2246 C CA . GLY A 1 293 ? 0.938 -2.400 -17.439 1.00 90.56 293 GLY A CA 1
ATOM 2247 C C . GLY A 1 293 ? 2.313 -2.835 -17.950 1.00 90.56 293 GLY A C 1
ATOM 2248 O O . GLY A 1 293 ? 2.400 -3.366 -19.055 1.00 90.56 293 GLY A O 1
ATOM 2249 N N . CYS A 1 294 ? 3.362 -2.670 -17.137 1.00 91.00 294 CYS A N 1
ATOM 2250 C CA . CYS A 1 294 ? 4.733 -3.019 -17.518 1.00 91.00 294 CYS A CA 1
ATOM 2251 C C . CYS A 1 294 ? 4.984 -4.532 -17.607 1.00 91.00 294 CYS A C 1
ATOM 2253 O O . CYS A 1 294 ? 5.851 -4.943 -18.374 1.00 91.00 294 CYS A O 1
ATOM 2255 N N . LEU A 1 295 ? 4.224 -5.351 -16.868 1.00 92.94 295 LEU A N 1
ATOM 2256 C CA . LEU A 1 295 ? 4.314 -6.813 -16.929 1.00 92.94 295 LEU A CA 1
ATOM 2257 C C . LEU A 1 295 ? 3.465 -7.374 -18.077 1.00 92.94 295 LEU A C 1
ATOM 2259 O O . LEU A 1 295 ? 3.939 -8.221 -18.831 1.00 92.94 295 LEU A O 1
ATOM 2263 N N . SER A 1 296 ? 2.245 -6.862 -18.252 1.00 90.69 296 SER A N 1
ATOM 2264 C CA . SER A 1 296 ? 1.274 -7.373 -19.237 1.00 90.69 296 SER A CA 1
ATOM 2265 C C . SER A 1 296 ? 1.638 -6.993 -20.677 1.00 90.69 296 SER A C 1
ATOM 2267 O O . SER A 1 296 ? 1.395 -7.755 -21.607 1.00 90.69 296 SER A O 1
ATOM 2269 N N . HIS A 1 297 ? 2.245 -5.817 -20.876 1.00 90.25 297 HIS A N 1
ATOM 2270 C CA . HIS A 1 297 ? 2.616 -5.308 -22.204 1.00 90.25 297 HIS A CA 1
ATOM 2271 C C . HIS A 1 297 ? 4.108 -5.469 -22.515 1.00 90.25 297 HIS A C 1
ATOM 2273 O O . HIS A 1 297 ? 4.613 -4.855 -23.459 1.00 90.25 297 HIS A O 1
ATOM 2279 N N . ALA A 1 298 ? 4.837 -6.271 -21.734 1.00 91.56 298 ALA A N 1
ATOM 2280 C CA . ALA A 1 298 ? 6.219 -6.586 -22.059 1.00 91.56 298 ALA A CA 1
ATOM 2281 C C . ALA A 1 298 ? 6.274 -7.292 -23.432 1.00 91.56 298 ALA A C 1
ATOM 2283 O O . ALA A 1 298 ? 5.550 -8.270 -23.637 1.00 91.56 298 ALA A O 1
ATOM 2284 N N . PRO A 1 299 ? 7.132 -6.855 -24.378 1.00 91.81 299 PRO A N 1
ATOM 2285 C CA . PRO A 1 299 ? 7.171 -7.436 -25.724 1.00 91.81 299 PRO A CA 1
ATOM 2286 C C . PRO A 1 299 ? 7.384 -8.951 -25.760 1.00 91.81 299 PRO A C 1
ATOM 2288 O O . PRO A 1 299 ? 6.950 -9.623 -26.695 1.00 91.81 299 PRO A O 1
ATOM 2291 N N . ARG A 1 300 ? 8.077 -9.501 -24.757 1.00 90.25 300 ARG A N 1
ATOM 2292 C CA . ARG A 1 300 ? 8.263 -10.942 -24.580 1.00 90.25 300 ARG A CA 1
ATOM 2293 C C . ARG A 1 300 ? 7.943 -11.327 -23.142 1.00 90.25 300 ARG A C 1
ATOM 2295 O O . ARG A 1 300 ? 8.457 -10.700 -22.225 1.00 90.25 300 ARG A O 1
ATOM 2302 N N . ARG A 1 301 ? 7.215 -12.433 -22.946 1.00 87.12 301 ARG A N 1
ATOM 2303 C CA . ARG A 1 301 ? 6.838 -12.950 -21.611 1.00 87.12 301 ARG A CA 1
ATOM 2304 C C . ARG A 1 301 ? 8.030 -13.171 -20.673 1.00 87.12 301 ARG A C 1
ATOM 2306 O O . ARG A 1 301 ? 7.925 -12.932 -19.479 1.00 87.12 301 ARG A O 1
ATOM 2313 N N . VAL A 1 302 ? 9.181 -13.566 -21.223 1.00 87.75 302 VAL A N 1
ATOM 2314 C CA . VAL A 1 302 ? 10.426 -13.722 -20.450 1.00 87.75 302 VAL A CA 1
ATOM 2315 C C . VAL A 1 302 ? 10.877 -12.414 -19.790 1.00 87.75 302 VAL A C 1
ATOM 2317 O O . VAL A 1 302 ? 11.484 -12.450 -18.731 1.00 87.75 302 VAL A O 1
ATOM 2320 N N . GLN A 1 303 ? 10.559 -11.254 -20.374 1.00 87.38 303 GLN A N 1
ATOM 2321 C CA . GLN A 1 303 ? 10.902 -9.964 -19.777 1.00 87.38 303 GLN A CA 1
ATOM 2322 C C . GLN A 1 303 ? 10.068 -9.694 -18.525 1.00 87.38 303 GLN A C 1
ATOM 2324 O O . GLN A 1 303 ? 10.626 -9.210 -17.551 1.00 87.38 303 GLN A O 1
ATOM 2329 N N . SER A 1 304 ? 8.779 -10.054 -18.518 1.00 88.19 304 SER A N 1
ATOM 2330 C CA . SER A 1 304 ? 7.939 -9.975 -17.316 1.00 88.19 304 SER A CA 1
ATOM 2331 C C . SER A 1 304 ? 8.527 -10.835 -16.196 1.00 88.19 304 SER A C 1
ATOM 2333 O O . SER A 1 304 ? 8.769 -10.330 -15.109 1.00 88.19 304 SER A O 1
ATOM 2335 N N . ALA A 1 305 ? 8.898 -12.083 -16.502 1.00 84.12 305 ALA A N 1
ATOM 2336 C CA . ALA A 1 305 ? 9.554 -12.963 -15.533 1.00 84.12 305 ALA A CA 1
ATOM 2337 C C . ALA A 1 305 ? 10.887 -12.387 -15.008 1.00 84.12 305 ALA A C 1
ATOM 2339 O O . ALA A 1 305 ? 11.147 -12.421 -13.811 1.00 84.12 305 ALA A O 1
ATOM 2340 N N . MET A 1 306 ? 11.720 -11.800 -15.878 1.00 81.12 306 MET A N 1
ATOM 2341 C CA . MET A 1 306 ? 12.990 -11.172 -15.477 1.00 81.12 306 MET A CA 1
ATOM 2342 C C . MET A 1 306 ? 12.815 -9.937 -14.582 1.00 81.12 306 MET A C 1
ATOM 2344 O O . MET A 1 306 ? 13.697 -9.633 -13.776 1.00 81.12 306 MET A O 1
ATOM 2348 N N . ILE A 1 307 ? 11.715 -9.199 -14.742 1.00 79.94 307 ILE A N 1
ATOM 2349 C CA . ILE A 1 307 ? 11.393 -8.050 -13.888 1.00 79.94 307 ILE A CA 1
ATOM 2350 C C . ILE A 1 307 ? 11.124 -8.523 -12.451 1.00 79.94 307 ILE A C 1
ATOM 2352 O O . ILE A 1 307 ? 11.563 -7.863 -11.508 1.00 79.94 307 ILE A O 1
ATOM 2356 N N . ASP A 1 308 ? 10.512 -9.696 -12.289 1.00 72.31 308 ASP A N 1
ATOM 2357 C CA . ASP A 1 308 ? 10.158 -10.263 -10.985 1.00 72.31 308 ASP A CA 1
ATOM 2358 C C . ASP A 1 308 ? 11.272 -11.136 -10.351 1.00 72.31 308 ASP A C 1
ATOM 2360 O O . ASP A 1 308 ? 11.258 -11.424 -9.154 1.00 72.31 308 ASP A O 1
ATOM 2364 N N . ASP A 1 309 ? 12.296 -11.511 -11.125 1.00 63.12 309 ASP A N 1
ATOM 2365 C CA . ASP A 1 309 ? 13.342 -12.494 -10.775 1.00 63.12 309 ASP A CA 1
ATOM 2366 C C . ASP A 1 309 ? 14.201 -12.132 -9.544 1.00 63.12 309 ASP A C 1
ATOM 2368 O O . ASP A 1 309 ? 14.846 -12.984 -8.942 1.00 63.12 309 ASP A O 1
ATOM 2372 N N . ARG A 1 310 ? 14.215 -10.866 -9.097 1.00 61.25 310 ARG A N 1
ATOM 2373 C CA . ARG A 1 310 ? 15.040 -10.458 -7.936 1.00 61.25 310 ARG A CA 1
ATOM 2374 C C . ARG A 1 310 ? 14.608 -11.113 -6.615 1.00 61.25 310 ARG A C 1
ATOM 2376 O O . ARG A 1 310 ? 15.364 -11.057 -5.647 1.00 61.25 310 ARG A O 1
ATOM 2383 N N . TRP A 1 311 ? 13.410 -11.684 -6.543 1.00 59.09 311 TRP A N 1
ATOM 2384 C CA . TRP A 1 311 ? 12.914 -12.313 -5.317 1.00 59.09 311 TRP A CA 1
ATOM 2385 C C . TRP A 1 311 ? 13.340 -13.768 -5.173 1.00 59.09 311 TRP A C 1
ATOM 2387 O O . TRP A 1 311 ? 13.356 -14.280 -4.053 1.00 59.09 311 TRP A O 1
ATOM 2397 N N . LEU A 1 312 ? 13.698 -14.426 -6.275 1.00 51.41 312 LEU A N 1
ATOM 2398 C CA . LEU A 1 312 ? 14.050 -15.835 -6.262 1.00 51.41 312 LEU A CA 1
ATOM 2399 C C . LEU A 1 312 ? 15.446 -16.019 -5.635 1.00 51.41 312 LEU A C 1
ATOM 2401 O O . LEU A 1 312 ? 16.368 -15.256 -5.946 1.00 51.41 312 LEU A O 1
ATOM 2405 N N . PRO A 1 313 ? 15.626 -16.983 -4.711 1.00 41.69 313 PRO A N 1
ATOM 2406 C CA . PRO A 1 313 ? 16.920 -17.215 -4.088 1.00 41.69 313 PRO A CA 1
ATOM 2407 C C . PRO A 1 313 ? 17.976 -17.530 -5.152 1.00 41.69 313 PRO A C 1
ATOM 2409 O O . PRO A 1 313 ? 17.761 -18.354 -6.035 1.00 41.69 313 PRO A O 1
ATOM 2412 N N . ALA A 1 314 ? 19.153 -16.907 -5.034 1.00 38.12 314 ALA A N 1
ATOM 2413 C CA . ALA A 1 314 ? 20.263 -17.015 -5.991 1.00 38.12 314 ALA A CA 1
ATOM 2414 C C . ALA A 1 314 ? 20.883 -18.430 -6.112 1.00 38.12 314 ALA A C 1
ATOM 2416 O O . ALA A 1 314 ? 21.882 -18.618 -6.803 1.00 38.12 314 ALA A O 1
ATOM 2417 N N . SER A 1 315 ? 20.309 -19.433 -5.446 1.00 34.56 315 SER A N 1
ATOM 2418 C CA . SER A 1 315 ? 20.769 -20.817 -5.416 1.00 34.56 315 SER A CA 1
ATOM 2419 C C . SER A 1 315 ? 19.602 -21.770 -5.670 1.00 34.56 315 SER A C 1
ATOM 2421 O O . SER A 1 315 ? 18.996 -22.304 -4.745 1.00 34.56 315 SER A O 1
ATOM 2423 N N . GLY A 1 316 ? 19.300 -21.984 -6.943 1.00 30.84 316 GLY A N 1
ATOM 2424 C CA . GLY A 1 316 ? 18.348 -22.988 -7.393 1.00 30.84 316 GLY A CA 1
ATOM 2425 C C . GLY A 1 316 ? 18.117 -22.802 -8.877 1.00 30.84 316 GLY A C 1
ATOM 2426 O O . GLY A 1 316 ? 17.366 -21.921 -9.277 1.00 30.84 316 GLY A O 1
ATOM 2427 N N . GLY A 1 317 ? 18.813 -23.582 -9.706 1.00 30.86 317 GLY A N 1
ATOM 2428 C CA . GLY A 1 317 ? 18.495 -23.629 -11.129 1.00 30.86 317 GLY A CA 1
ATOM 2429 C C . GLY A 1 317 ? 17.000 -23.884 -11.314 1.00 30.86 317 GLY A C 1
ATOM 2430 O O . GLY A 1 317 ? 16.399 -24.584 -10.498 1.00 30.86 317 GLY A O 1
ATOM 2431 N N . TYR A 1 318 ? 16.418 -23.306 -12.370 1.00 35.34 318 TYR A N 1
ATOM 2432 C CA . TYR A 1 318 ? 15.058 -23.621 -12.808 1.00 35.34 318 TYR A CA 1
ATOM 2433 C C . TYR A 1 318 ? 14.827 -25.128 -12.645 1.00 35.34 318 TYR A C 1
ATOM 2435 O O . TYR A 1 318 ? 15.597 -25.894 -13.238 1.00 35.34 318 TYR A O 1
ATOM 2443 N N . PRO A 1 319 ? 13.846 -25.580 -11.841 1.00 31.47 319 PRO A N 1
ATOM 2444 C CA . PRO A 1 319 ? 13.565 -26.997 -11.743 1.00 31.47 319 PRO A CA 1
ATOM 2445 C C . PRO A 1 319 ? 13.172 -27.471 -13.139 1.00 31.47 319 PRO A C 1
ATOM 2447 O O . PRO A 1 319 ? 12.110 -27.147 -13.672 1.00 31.47 319 PRO A O 1
ATOM 2450 N N . ALA A 1 320 ? 14.086 -28.201 -13.772 1.00 33.78 320 ALA A N 1
ATOM 2451 C CA . ALA A 1 320 ? 13.824 -28.916 -15.000 1.00 33.78 320 ALA A CA 1
ATOM 2452 C C . ALA A 1 320 ? 12.832 -30.031 -14.654 1.00 33.78 320 ALA A C 1
ATOM 2454 O O . ALA A 1 320 ? 13.233 -31.121 -14.260 1.00 33.78 320 ALA A O 1
ATOM 2455 N N . GLY A 1 321 ? 11.535 -29.730 -14.724 1.00 32.88 321 GLY A N 1
ATOM 2456 C CA . GLY A 1 321 ? 10.480 -30.708 -14.450 1.00 32.88 321 GLY A CA 1
ATOM 2457 C C . GLY A 1 321 ? 9.354 -30.198 -13.559 1.00 32.88 321 GLY A C 1
ATOM 2458 O O . GLY A 1 321 ? 9.018 -30.832 -12.570 1.00 32.88 321 GLY A O 1
ATOM 2459 N N . GLY A 1 322 ? 8.758 -29.066 -13.913 1.00 28.08 322 GLY A N 1
ATOM 2460 C CA . GLY A 1 322 ? 7.506 -28.586 -13.337 1.00 28.08 322 GLY A CA 1
ATOM 2461 C C . GLY A 1 322 ? 7.096 -27.350 -14.113 1.00 28.08 322 GLY A C 1
ATOM 2462 O O . GLY A 1 322 ? 7.775 -26.331 -14.039 1.00 28.08 322 GLY A O 1
ATOM 2463 N N . GLY A 1 323 ? 6.075 -27.455 -14.962 1.00 26.06 323 GLY A N 1
ATOM 2464 C CA . GLY A 1 323 ? 5.631 -26.329 -15.776 1.00 26.06 323 GLY A CA 1
ATOM 2465 C C . GLY A 1 323 ? 5.204 -25.171 -14.879 1.00 26.06 323 GLY A C 1
ATOM 2466 O O . GLY A 1 323 ? 4.133 -25.220 -14.287 1.00 26.06 323 GLY A O 1
ATOM 2467 N N . GLN A 1 324 ? 6.028 -24.126 -14.783 1.00 33.75 324 GLN A N 1
ATOM 2468 C CA . GLN A 1 324 ? 5.596 -22.844 -14.240 1.00 33.75 324 GLN A CA 1
ATOM 2469 C C . GLN A 1 324 ? 4.585 -22.256 -15.224 1.00 33.75 324 GLN A C 1
ATOM 2471 O O . GLN A 1 324 ? 4.936 -21.707 -16.272 1.00 33.75 324 GLN A O 1
ATOM 2476 N N . HIS A 1 325 ? 3.305 -22.434 -14.920 1.00 32.50 325 HIS A N 1
ATOM 2477 C CA . HIS A 1 325 ? 2.233 -21.829 -15.686 1.00 32.50 325 HIS A CA 1
ATOM 2478 C C . HIS A 1 325 ? 2.104 -20.356 -15.283 1.00 32.50 325 HIS A C 1
ATOM 2480 O O . HIS A 1 325 ? 1.451 -20.010 -14.303 1.00 32.50 325 HIS A O 1
ATOM 2486 N N . PHE A 1 326 ? 2.738 -19.473 -16.057 1.00 36.16 326 PHE A N 1
ATOM 2487 C CA . PHE A 1 326 ? 2.474 -18.036 -16.002 1.00 36.16 326 PHE A CA 1
ATOM 2488 C C . PHE A 1 326 ? 1.063 -17.767 -16.538 1.00 36.16 326 PHE A C 1
ATOM 2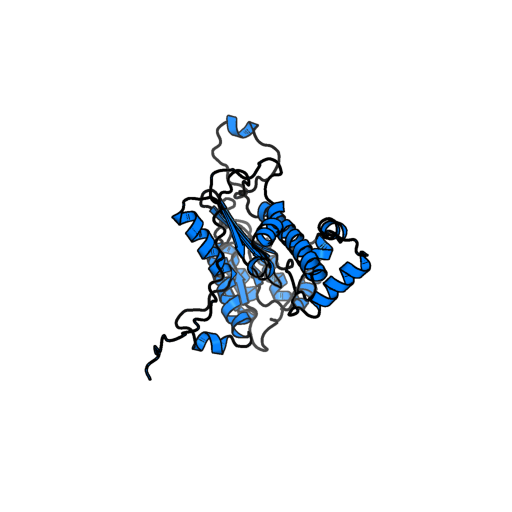490 O O . PHE A 1 326 ? 0.838 -17.760 -17.754 1.00 36.16 326 PHE A O 1
ATOM 2497 N N . HIS A 1 327 ? 0.112 -17.558 -15.632 1.00 35.09 327 HIS A N 1
ATOM 2498 C CA . HIS A 1 327 ? -1.242 -17.146 -15.974 1.00 35.09 327 HIS A CA 1
ATOM 2499 C C . HIS A 1 327 ? -1.347 -15.618 -15.949 1.00 35.09 327 HIS A C 1
ATOM 2501 O O . HIS A 1 327 ? -1.162 -14.982 -14.917 1.00 35.09 327 HIS A O 1
ATOM 2507 N N . ASP A 1 328 ? -1.638 -15.042 -17.114 1.00 35.41 328 ASP A N 1
ATOM 2508 C CA . ASP A 1 328 ? -1.980 -13.630 -17.279 1.00 35.41 328 ASP A CA 1
ATOM 2509 C C . ASP A 1 328 ? -3.476 -13.450 -16.975 1.00 35.41 328 ASP A C 1
ATOM 2511 O O . ASP A 1 328 ? -4.321 -14.093 -17.604 1.00 35.41 328 ASP A O 1
ATOM 2515 N N . ALA A 1 329 ? -3.802 -12.607 -15.994 1.00 31.77 329 ALA A N 1
ATOM 2516 C CA . ALA A 1 329 ? -5.176 -12.295 -15.602 1.00 31.77 329 ALA A CA 1
ATOM 2517 C C . ALA A 1 329 ? -5.775 -11.095 -16.370 1.00 31.77 329 ALA A C 1
ATOM 2519 O O . ALA A 1 329 ? -6.856 -10.618 -16.017 1.00 31.77 329 ALA A O 1
ATOM 2520 N N . ALA A 1 330 ? -5.133 -10.604 -17.435 1.00 31.05 330 ALA A N 1
ATOM 2521 C CA . ALA A 1 330 ? -5.671 -9.538 -18.278 1.00 31.05 330 ALA A CA 1
ATOM 2522 C C . ALA A 1 330 ? -6.675 -10.067 -19.327 1.00 31.05 330 ALA A C 1
ATOM 2524 O O . ALA A 1 330 ? -6.431 -10.056 -20.534 1.00 31.05 330 ALA A O 1
ATOM 2525 N N . ALA A 1 331 ? -7.861 -10.497 -18.890 1.00 28.42 331 ALA A N 1
ATOM 2526 C CA . ALA A 1 331 ? -8.987 -10.730 -19.797 1.00 28.42 331 ALA A CA 1
ATOM 2527 C C . ALA A 1 331 ? -9.677 -9.398 -20.148 1.00 28.42 331 ALA A C 1
ATOM 2529 O O . ALA A 1 331 ? -10.663 -8.995 -19.537 1.00 28.42 331 ALA A O 1
ATOM 2530 N N . GLY A 1 332 ? -9.141 -8.717 -21.160 1.00 29.41 332 GLY A N 1
ATOM 2531 C CA . GLY A 1 332 ? -9.734 -7.539 -21.801 1.00 29.41 332 GLY A CA 1
ATOM 2532 C C . GLY A 1 332 ? -9.691 -7.635 -23.326 1.00 29.41 332 GLY A C 1
ATOM 2533 O O . GLY A 1 332 ? -9.433 -6.648 -24.008 1.00 29.41 332 GLY A O 1
ATOM 2534 N N . GLY A 1 333 ? -9.872 -8.839 -23.875 1.00 26.19 333 GLY A N 1
ATOM 2535 C CA . GLY A 1 333 ? -9.922 -9.071 -25.315 1.00 26.19 333 GLY A CA 1
ATOM 2536 C C . GLY A 1 333 ? -11.285 -8.689 -25.883 1.00 26.19 333 GLY A C 1
ATOM 2537 O O . GLY A 1 333 ? -12.265 -9.405 -25.689 1.00 26.19 333 GLY A O 1
ATOM 2538 N N . ALA A 1 334 ? -11.346 -7.571 -26.603 1.00 27.12 334 ALA A N 1
ATOM 2539 C CA . ALA A 1 334 ? -12.490 -7.211 -27.428 1.00 27.12 334 ALA A CA 1
ATOM 2540 C C . ALA A 1 334 ? -12.822 -8.359 -28.400 1.00 27.12 334 ALA A C 1
ATOM 2542 O O . ALA A 1 334 ? -12.033 -8.684 -29.290 1.00 27.12 334 ALA A O 1
ATOM 2543 N N . LEU A 1 335 ? -14.004 -8.955 -28.235 1.00 25.38 335 LEU A N 1
ATOM 2544 C CA . LEU A 1 335 ? -14.600 -9.898 -29.177 1.00 25.38 335 LEU A CA 1
ATOM 2545 C C . LEU A 1 335 ? -14.836 -9.184 -30.516 1.00 25.38 335 LEU A C 1
ATOM 2547 O O . LEU A 1 335 ? -15.871 -8.558 -30.739 1.00 25.38 335 LEU A O 1
ATOM 2551 N N . ARG A 1 336 ? -13.870 -9.273 -31.434 1.00 26.28 336 ARG A N 1
ATOM 2552 C CA . ARG A 1 336 ? -14.137 -9.050 -32.856 1.00 26.28 336 ARG A CA 1
ATOM 2553 C C . ARG A 1 336 ? -14.851 -10.288 -33.389 1.00 26.28 336 ARG A C 1
ATOM 2555 O O . ARG A 1 336 ? -14.219 -11.289 -33.705 1.00 26.28 336 ARG A O 1
ATOM 2562 N N . HIS A 1 337 ? -16.173 -10.204 -33.494 1.00 27.00 337 HIS A N 1
ATOM 2563 C CA . HIS A 1 337 ? -16.949 -11.109 -34.331 1.00 27.00 337 HIS A CA 1
ATOM 2564 C C . HIS A 1 337 ? -16.562 -10.894 -35.799 1.00 27.00 337 HIS A C 1
ATOM 2566 O O . HIS A 1 337 ? -16.956 -9.908 -36.418 1.00 27.00 337 HIS A O 1
ATOM 2572 N N . SER A 1 338 ? -15.797 -11.823 -36.363 1.00 29.73 338 SER A N 1
ATOM 2573 C CA . SER A 1 338 ? -15.759 -12.058 -37.804 1.00 29.73 338 SER A CA 1
ATOM 2574 C C . SER A 1 338 ? -16.738 -13.188 -38.124 1.00 29.73 338 SER A C 1
ATOM 2576 O O . SER A 1 338 ? -16.478 -14.348 -37.803 1.00 29.73 338 SER A O 1
ATOM 2578 N N . SER A 1 339 ? -17.883 -12.849 -38.714 1.00 28.83 339 SER A N 1
ATOM 2579 C CA . SER A 1 339 ? -18.834 -13.818 -39.267 1.00 28.83 339 SER A CA 1
ATOM 2580 C C . SER A 1 339 ? -18.184 -14.634 -40.399 1.00 28.83 339 SER A C 1
ATOM 2582 O O . SER A 1 339 ? -17.482 -14.043 -41.223 1.00 28.83 339 SER A O 1
ATOM 2584 N N . PRO A 1 340 ? -18.424 -15.954 -40.508 1.00 29.98 340 PRO A N 1
ATOM 2585 C CA . PRO A 1 340 ? -18.024 -16.730 -41.673 1.00 29.98 340 PRO A CA 1
ATOM 2586 C C . PRO A 1 340 ? -19.099 -16.571 -42.754 1.00 29.98 340 PRO A C 1
ATOM 2588 O O . PRO A 1 340 ? -20.242 -16.981 -42.569 1.00 29.98 340 PRO A O 1
ATOM 2591 N N . GLY A 1 341 ? -18.755 -15.945 -43.877 1.00 31.58 341 GLY A N 1
ATOM 2592 C CA . GLY A 1 341 ? -19.686 -15.728 -44.980 1.00 31.58 341 GLY A CA 1
ATOM 2593 C C . GLY A 1 341 ? -19.034 -15.948 -46.337 1.00 31.58 341 GLY A C 1
ATOM 2594 O O . GLY A 1 341 ? -18.249 -15.116 -46.774 1.00 31.58 341 GLY A O 1
ATOM 2595 N N . GLY A 1 342 ? -19.437 -17.036 -47.000 1.00 30.50 342 GLY A N 1
ATOM 2596 C CA . GLY A 1 342 ? -19.505 -17.128 -48.462 1.00 30.50 342 GLY A CA 1
ATOM 2597 C C . GLY A 1 342 ? -18.291 -17.730 -49.167 1.00 30.50 342 GLY A C 1
ATOM 2598 O O . GLY A 1 342 ? -17.308 -17.045 -49.420 1.00 30.50 342 GLY A O 1
ATOM 2599 N N . GLY A 1 343 ? -18.404 -19.007 -49.548 1.00 30.22 343 GLY A N 1
ATOM 2600 C CA . GLY A 1 343 ? -17.545 -19.624 -50.561 1.00 30.22 343 GLY A CA 1
ATOM 2601 C C . GLY A 1 343 ? -17.800 -19.066 -51.975 1.00 30.22 343 GLY A C 1
ATOM 2602 O O . GLY A 1 343 ? -18.774 -18.339 -52.184 1.00 30.22 343 GLY A O 1
ATOM 2603 N N . PRO A 1 344 ? -16.937 -19.402 -52.950 1.00 38.41 344 PRO A N 1
ATOM 2604 C CA . PRO A 1 344 ? -17.005 -18.860 -54.300 1.00 38.41 344 PRO A CA 1
ATOM 2605 C C . PRO A 1 344 ? -18.040 -19.624 -55.135 1.00 38.41 344 PRO A C 1
ATOM 2607 O O . PRO A 1 344 ? -18.077 -20.854 -55.121 1.00 38.41 344 PRO A O 1
ATOM 2610 N N . GLY A 1 345 ? -18.865 -18.897 -55.885 1.00 33.19 345 GLY A N 1
ATOM 2611 C CA . GLY A 1 345 ? -19.853 -19.476 -56.789 1.00 33.19 345 GLY A CA 1
ATOM 2612 C C . GLY A 1 345 ? -20.233 -18.507 -57.902 1.00 33.19 345 GLY A C 1
ATOM 2613 O O . GLY A 1 345 ? -21.064 -17.637 -57.668 1.00 33.19 345 GLY A O 1
ATOM 2614 N N . LEU A 1 346 ? -19.636 -18.769 -59.074 1.00 35.06 346 LEU A N 1
ATOM 2615 C CA . LEU A 1 346 ? -19.874 -18.242 -60.431 1.00 35.06 346 LEU A CA 1
ATOM 2616 C C . LEU A 1 346 ? -19.483 -16.789 -60.730 1.00 35.06 346 LEU A C 1
ATOM 2618 O O . LEU A 1 346 ? -20.120 -15.851 -60.209 1.00 35.06 346 LEU A O 1
#

Secondary structure (DSSP, 8-state):
--SS--HHHHHHHHHHS--S-EEE----TTS--HHHHHHHHHHHHH-PPPSS-TTPPPEEEE-S-GGGHHHHHHHHTTTSEEEE---S-SBTTB---HHHHHHHHHHIIIIIGGGSTTHHHHHHH-SSPPPPHHHHHHHHHHHHHHHHT--EEEEEE-SS-EEEEEEETTEEEEEEETT--SSTTHHHHHHHH-HHHHHTT-SS---HHHHHHHHHHHHHSTT----SHHHHHHHHHHHHHHHHHHHHHHHHHSBPPTT------TTTTSS--SS--BS--TTS--EEEEEEHHHHT-SSHHHHHHHHGGGS-SS----SSS------------------------